Protein AF-A0A090MFU9-F1 (afdb_monomer_lite)

Structure (mmCIF, N/CA/C/O backbone):
data_AF-A0A090MFU9-F1
#
_entry.id   AF-A0A090MFU9-F1
#
loop_
_atom_site.group_PDB
_atom_site.id
_atom_site.type_symbol
_atom_site.label_atom_id
_atom_site.label_alt_id
_atom_site.label_comp_id
_atom_site.label_asym_id
_atom_site.label_entity_id
_atom_site.label_seq_id
_atom_site.pdbx_PDB_ins_code
_atom_site.Cartn_x
_atom_site.Cartn_y
_atom_site.Cartn_z
_atom_site.occupancy
_atom_site.B_iso_or_equiv
_atom_site.auth_seq_id
_atom_site.auth_comp_id
_atom_site.auth_asym_id
_atom_site.auth_atom_id
_atom_site.pdbx_PDB_model_num
ATOM 1 N N . MET A 1 1 ? -29.229 -17.393 86.238 1.00 34.47 1 MET A N 1
ATOM 2 C CA . MET A 1 1 ? -29.035 -17.504 84.777 1.00 34.47 1 MET A CA 1
ATOM 3 C C . MET A 1 1 ? -28.262 -18.790 84.533 1.00 34.47 1 MET A C 1
ATOM 5 O O . MET A 1 1 ? -27.122 -18.879 84.959 1.00 34.47 1 MET A O 1
ATOM 9 N N . SER A 1 2 ? -28.924 -19.831 84.024 1.00 40.41 2 SER A N 1
ATOM 10 C CA . SER A 1 2 ? -28.320 -21.152 83.806 1.00 40.41 2 SER A CA 1
ATOM 11 C C . SER A 1 2 ? -27.964 -21.281 82.328 1.00 40.41 2 SER A C 1
ATOM 13 O O . SER A 1 2 ? -28.820 -21.072 81.472 1.00 40.41 2 SER A O 1
ATOM 15 N N . ASN A 1 3 ? -26.691 -21.556 82.049 1.00 43.31 3 ASN A N 1
ATOM 16 C CA . ASN A 1 3 ? -26.159 -21.743 80.706 1.00 43.31 3 ASN A CA 1
ATOM 17 C C . ASN A 1 3 ? -26.834 -22.949 80.039 1.00 43.31 3 ASN A C 1
ATOM 19 O O . ASN A 1 3 ? -26.592 -24.092 80.423 1.00 43.31 3 ASN A O 1
ATOM 23 N N . ALA A 1 4 ? -27.662 -22.693 79.024 1.00 56.81 4 ALA A N 1
ATOM 24 C CA . ALA A 1 4 ? -28.166 -23.718 78.119 1.00 56.81 4 ALA A CA 1
ATOM 25 C C . ALA A 1 4 ? -27.014 -24.187 77.214 1.00 56.81 4 ALA A C 1
ATOM 27 O O . ALA A 1 4 ? -26.757 -23.613 76.160 1.00 56.81 4 ALA A O 1
ATOM 28 N N . SER A 1 5 ? -26.264 -25.191 77.665 1.00 63.56 5 SER A N 1
ATOM 29 C CA . SER A 1 5 ? -25.149 -25.768 76.915 1.00 63.56 5 SER A CA 1
ATOM 30 C C . SER A 1 5 ? -25.614 -26.929 76.029 1.00 63.56 5 SER A C 1
ATOM 32 O O . SER A 1 5 ? -26.495 -27.707 76.399 1.00 63.56 5 SER A O 1
ATOM 34 N N . LEU A 1 6 ? -24.965 -27.110 74.873 1.00 60.81 6 LEU A N 1
ATOM 35 C CA . LEU A 1 6 ? -25.147 -28.265 73.974 1.00 60.81 6 LEU A CA 1
ATOM 36 C C . LEU A 1 6 ? -25.022 -29.619 74.700 1.00 60.81 6 LEU A C 1
ATOM 38 O O . LEU A 1 6 ? -25.675 -30.594 74.329 1.00 60.81 6 LEU A O 1
ATOM 42 N N . SER A 1 7 ? -24.248 -29.668 75.788 1.00 64.88 7 SER A N 1
ATOM 43 C CA . SER A 1 7 ? -24.125 -30.842 76.654 1.00 64.88 7 SER A CA 1
ATOM 44 C C . SER A 1 7 ? -25.422 -31.210 77.389 1.00 64.88 7 SER A C 1
ATOM 46 O O . SER A 1 7 ? -25.672 -32.396 77.612 1.00 64.88 7 SER A O 1
ATOM 48 N N . ALA A 1 8 ? -26.286 -30.242 77.716 1.00 65.25 8 ALA A N 1
ATOM 49 C CA . ALA A 1 8 ? -27.595 -30.498 78.323 1.00 65.25 8 ALA A CA 1
ATOM 50 C C . ALA A 1 8 ? -28.588 -31.085 77.302 1.00 65.25 8 ALA A C 1
ATOM 52 O O . ALA A 1 8 ? -29.346 -32.000 77.626 1.00 65.25 8 ALA A O 1
ATOM 53 N N . LEU A 1 9 ? -28.523 -30.625 76.048 1.00 64.69 9 LEU A N 1
ATOM 54 C CA . LEU A 1 9 ? -29.281 -31.179 74.920 1.00 64.69 9 LEU A CA 1
ATOM 55 C C . LEU A 1 9 ? -28.857 -32.624 74.620 1.00 64.69 9 LEU A C 1
ATOM 57 O O . LEU A 1 9 ? -29.705 -33.508 74.519 1.00 64.69 9 LEU A O 1
ATOM 61 N N . TRP A 1 10 ? -27.548 -32.887 74.578 1.00 67.81 10 TRP A N 1
ATOM 62 C CA . TRP A 1 10 ? -26.995 -34.233 74.407 1.00 67.81 10 TRP A CA 1
ATOM 63 C C . TRP A 1 10 ? -27.375 -35.180 75.556 1.00 67.81 10 TRP A C 1
ATOM 65 O O . TRP A 1 10 ? -27.749 -36.331 75.322 1.00 67.81 10 TRP A O 1
ATOM 75 N N . SER A 1 11 ? -27.365 -34.686 76.797 1.00 69.31 11 SER A N 1
ATOM 76 C CA . SER A 1 11 ? -27.816 -35.442 77.978 1.00 69.31 11 SER A CA 1
ATOM 77 C C . SER A 1 11 ? -29.316 -35.765 77.922 1.00 69.31 11 SER A C 1
ATOM 79 O O . SER A 1 11 ? -29.748 -36.839 78.335 1.00 69.31 11 SER A O 1
ATOM 81 N N . CYS A 1 12 ? -30.126 -34.864 77.357 1.00 66.50 12 CYS A N 1
ATOM 82 C CA . CYS A 1 12 ? -31.554 -35.092 77.151 1.00 66.50 12 CYS A CA 1
ATOM 83 C C . CYS A 1 12 ? -31.813 -36.132 76.043 1.00 66.50 12 CYS A C 1
ATOM 85 O O . CYS A 1 12 ? -32.595 -37.062 76.237 1.00 66.50 12 CYS A O 1
ATOM 87 N N . ILE A 1 13 ? -31.102 -36.043 74.915 1.00 68.44 13 ILE A N 1
ATOM 88 C CA . ILE A 1 13 ? -31.192 -37.007 73.804 1.00 68.44 13 ILE A CA 1
ATOM 89 C C . ILE A 1 13 ? -30.752 -38.404 74.263 1.00 68.44 13 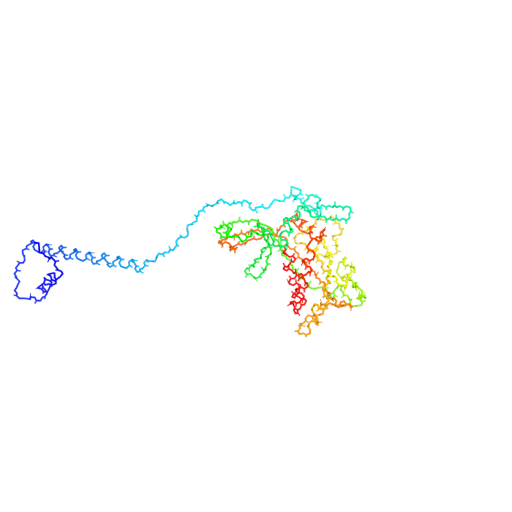ILE A C 1
ATOM 91 O O . ILE A 1 13 ? -31.470 -39.383 74.055 1.00 68.44 13 ILE A O 1
ATOM 95 N N . THR A 1 14 ? -29.618 -38.513 74.957 1.00 69.12 14 THR A N 1
ATOM 96 C CA . THR A 1 14 ? -29.151 -39.791 75.516 1.00 69.12 14 THR A CA 1
ATOM 97 C C . THR A 1 14 ? -30.152 -40.367 76.514 1.00 69.12 14 THR A C 1
ATOM 99 O O . THR A 1 14 ? -30.466 -41.551 76.410 1.00 69.12 14 THR A O 1
ATOM 102 N N . TYR A 1 15 ? -30.751 -39.558 77.395 1.00 66.25 15 TYR A N 1
ATOM 103 C CA . TYR A 1 15 ? -31.833 -39.997 78.289 1.00 66.25 15 TYR A CA 1
ATOM 104 C C . TYR A 1 15 ? -33.045 -40.573 77.528 1.00 66.25 15 TYR A C 1
ATOM 106 O O . TYR A 1 15 ? -33.585 -41.612 77.921 1.00 66.25 15 TYR A O 1
ATOM 114 N N . PHE A 1 16 ? -33.437 -39.963 76.404 1.00 66.06 16 PHE A N 1
ATOM 115 C CA . PHE A 1 16 ? -34.530 -40.455 75.556 1.00 66.06 16 PHE A CA 1
ATOM 116 C C . PHE A 1 16 ? -34.218 -41.796 74.874 1.00 66.06 16 PHE A C 1
ATOM 118 O O . PHE A 1 16 ? -35.093 -42.671 74.835 1.00 66.06 16 PHE A O 1
ATOM 125 N N . PHE A 1 17 ? -32.994 -41.971 74.362 1.00 65.00 17 PHE A N 1
ATOM 126 C CA . PHE A 1 17 ? -32.609 -43.136 73.554 1.00 65.00 17 PHE A CA 1
ATOM 127 C C . PHE A 1 17 ? -32.054 -44.324 74.358 1.00 65.00 17 PHE A C 1
ATOM 129 O O . PHE A 1 17 ? -32.212 -45.466 73.927 1.00 65.00 17 PHE A O 1
ATOM 136 N N . THR A 1 18 ? -31.449 -44.102 75.531 1.00 65.44 18 THR A N 1
ATOM 137 C CA . THR A 1 18 ? -30.785 -45.171 76.314 1.00 65.44 18 THR A CA 1
ATOM 138 C C . THR A 1 18 ? -31.626 -45.752 77.454 1.00 65.44 18 THR A C 1
ATOM 140 O O . THR A 1 18 ? -31.432 -46.910 77.826 1.00 65.44 18 THR A O 1
ATOM 143 N N . SER A 1 19 ? -32.610 -45.023 77.991 1.00 55.81 19 SER A N 1
ATOM 144 C CA . SER A 1 19 ? -33.405 -45.507 79.130 1.00 55.81 19 SER A CA 1
ATOM 145 C C . SER A 1 19 ? -34.702 -46.186 78.678 1.00 55.81 19 SER A C 1
ATOM 147 O O . SER A 1 19 ? -35.756 -45.559 78.540 1.00 55.81 19 SER A O 1
ATOM 149 N N . LYS A 1 20 ? -34.641 -47.503 78.443 1.00 55.66 20 LYS A N 1
ATOM 150 C CA . LYS A 1 20 ? -35.800 -48.318 78.027 1.00 55.66 20 LYS A CA 1
ATOM 151 C C . LYS A 1 20 ? -36.733 -48.765 79.164 1.00 55.66 20 LYS A C 1
ATOM 153 O O . LYS A 1 20 ? -37.707 -49.449 78.863 1.00 55.66 20 LYS A O 1
ATOM 158 N N . ARG A 1 21 ? -36.488 -48.447 80.449 1.00 53.09 21 ARG A N 1
ATOM 159 C CA . ARG A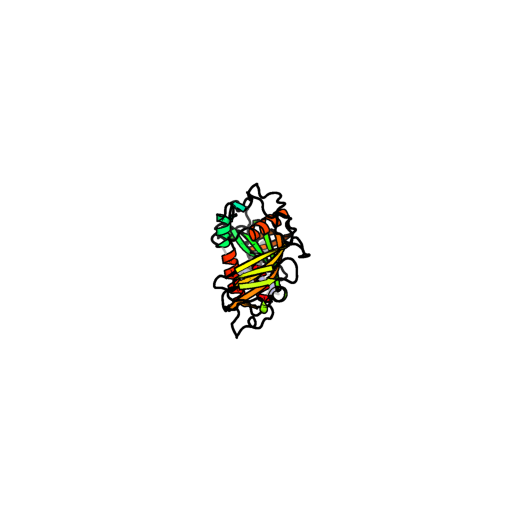 1 21 ? -37.273 -49.083 81.538 1.00 53.09 21 ARG A CA 1
ATOM 160 C C . ARG A 1 21 ? -37.879 -48.228 82.653 1.00 53.09 21 ARG A C 1
ATOM 162 O O . ARG A 1 21 ? -38.790 -48.749 83.283 1.00 53.09 21 ARG A O 1
ATOM 169 N N . LYS A 1 22 ? -37.522 -46.956 82.880 1.00 53.97 22 LYS A N 1
ATOM 170 C CA . LYS A 1 22 ? -38.280 -46.066 83.799 1.00 53.97 22 LYS A CA 1
ATOM 171 C C . LYS A 1 22 ? -38.119 -44.596 83.394 1.00 53.97 22 LYS A C 1
ATOM 173 O O . LYS A 1 22 ? -37.075 -44.003 83.649 1.00 53.97 22 LYS A O 1
ATOM 178 N N . ARG A 1 23 ? -39.138 -44.009 82.756 1.00 60.03 23 ARG A N 1
ATOM 179 C CA . ARG A 1 23 ? -39.177 -42.573 82.425 1.00 60.03 23 ARG A CA 1
ATOM 180 C C . ARG A 1 23 ? -40.014 -41.840 83.469 1.00 60.03 23 ARG A C 1
ATOM 182 O O . ARG A 1 23 ? -41.149 -42.237 83.714 1.00 60.03 23 ARG A O 1
ATOM 189 N N . ALA A 1 24 ? -39.476 -40.775 84.057 1.00 60.16 24 ALA A N 1
ATOM 190 C CA . ALA A 1 24 ? -40.317 -39.800 84.744 1.00 60.16 24 ALA A CA 1
ATOM 191 C C . ALA A 1 24 ? -41.063 -38.985 83.668 1.00 60.16 24 ALA A C 1
ATOM 193 O O . ALA A 1 24 ? -40.433 -38.602 82.677 1.00 60.16 24 ALA A O 1
ATOM 194 N N . PRO A 1 25 ? -42.381 -38.746 83.793 1.00 60.69 25 PRO A N 1
ATOM 195 C CA . PRO A 1 25 ? -43.106 -37.944 82.818 1.00 60.69 25 PRO A CA 1
ATOM 196 C C . PRO A 1 25 ? -42.557 -36.513 82.838 1.00 60.69 25 PRO A C 1
ATOM 198 O O . PRO A 1 25 ? -42.658 -35.810 83.841 1.00 60.69 25 PRO A O 1
ATOM 201 N N . MET A 1 26 ? -41.955 -36.080 81.728 1.00 60.41 26 MET A N 1
ATOM 202 C CA . MET A 1 26 ? -41.618 -34.672 81.538 1.00 60.41 26 MET A CA 1
ATOM 203 C C . MET A 1 26 ? -42.911 -33.859 81.521 1.00 60.41 26 MET A C 1
ATOM 205 O O . MET A 1 26 ? -43.851 -34.175 80.792 1.00 60.41 26 MET A O 1
ATOM 209 N N . THR A 1 27 ? -42.953 -32.787 82.304 1.00 72.25 27 THR A N 1
ATOM 210 C CA . THR A 1 27 ? -44.080 -31.857 82.291 1.00 72.25 27 THR A CA 1
ATOM 211 C C . THR A 1 27 ? -44.171 -31.168 80.920 1.00 72.25 27 THR A C 1
ATOM 213 O O . THR A 1 27 ? -43.155 -30.895 80.272 1.00 72.25 27 THR A O 1
ATOM 216 N N . ARG A 1 28 ? -45.398 -30.884 80.459 1.00 71.50 28 ARG A N 1
ATOM 217 C CA . ARG A 1 28 ? -45.689 -30.214 79.169 1.00 71.50 28 ARG A CA 1
ATOM 218 C C . ARG A 1 28 ? -44.802 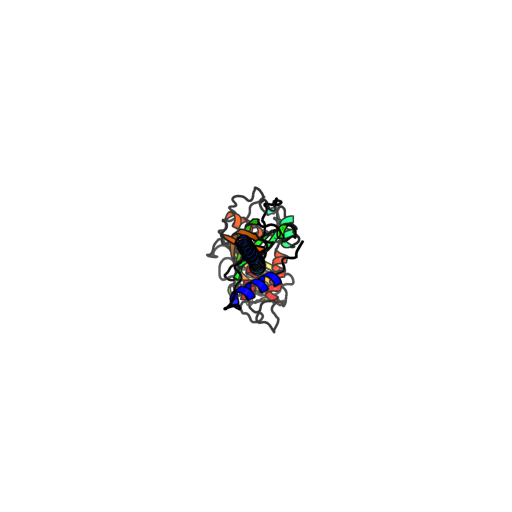-28.988 78.848 1.00 71.50 28 ARG A C 1
ATOM 220 O O . ARG A 1 28 ? -44.391 -28.855 77.698 1.00 71.50 28 ARG A O 1
ATOM 227 N N . PRO A 1 29 ? -44.470 -28.101 79.808 1.00 79.44 29 PRO A N 1
ATOM 228 C CA . PRO A 1 29 ? -43.630 -26.933 79.531 1.00 79.44 29 PRO A CA 1
ATOM 229 C C . PRO A 1 29 ? -42.186 -27.302 79.168 1.00 79.44 29 PRO A C 1
ATOM 231 O O . PRO A 1 29 ? -41.575 -26.677 78.306 1.00 79.44 29 PRO A O 1
ATOM 234 N N . VAL A 1 30 ? -41.643 -28.347 79.801 1.00 77.69 30 VAL A N 1
ATOM 235 C CA . VAL A 1 30 ? -40.251 -28.782 79.614 1.00 77.69 30 VAL A CA 1
ATOM 236 C C . VAL A 1 30 ? -40.074 -29.479 78.265 1.00 77.69 30 VAL A C 1
ATOM 238 O O . VAL A 1 30 ? -39.064 -29.285 77.590 1.00 77.69 30 VAL A O 1
ATOM 241 N N . THR A 1 31 ? -41.081 -30.237 77.828 1.00 74.56 31 THR A N 1
ATOM 242 C CA . THR A 1 31 ? -41.120 -30.840 76.485 1.00 74.56 31 THR A CA 1
ATOM 243 C C . THR A 1 31 ? -41.232 -29.781 75.388 1.00 74.56 31 THR A C 1
ATOM 245 O O . THR A 1 31 ? -40.561 -29.886 74.366 1.00 74.56 31 THR A O 1
ATOM 248 N N . PHE A 1 32 ? -42.016 -28.722 75.602 1.00 81.62 32 PHE A N 1
ATOM 249 C CA . PHE A 1 32 ? -42.103 -27.611 74.652 1.00 81.62 32 PHE A CA 1
ATOM 250 C C . PHE A 1 32 ? -40.784 -26.826 74.545 1.00 81.62 32 PHE A C 1
ATOM 252 O O . PHE A 1 32 ? -40.304 -26.579 73.440 1.00 81.62 32 PHE A O 1
ATOM 259 N N . MET A 1 33 ? -40.154 -26.487 75.677 1.00 81.12 33 MET A N 1
ATOM 260 C CA . MET A 1 33 ? -38.867 -25.776 75.682 1.00 81.12 33 MET A CA 1
ATOM 261 C C . MET A 1 33 ? -37.735 -26.585 75.041 1.00 81.12 33 MET A C 1
ATOM 263 O O . MET A 1 33 ? -36.913 -26.016 74.329 1.00 81.12 33 MET A O 1
ATOM 267 N N . THR A 1 34 ? -37.692 -27.903 75.252 1.00 80.38 34 THR A N 1
ATOM 268 C CA . THR A 1 34 ? -36.677 -28.770 74.627 1.00 80.38 34 THR A CA 1
ATOM 269 C C . THR A 1 34 ? -36.860 -28.876 73.115 1.00 80.38 34 THR A C 1
ATOM 271 O O . THR A 1 34 ? -35.869 -28.807 72.392 1.00 80.38 34 THR A O 1
ATOM 274 N N . TRP A 1 35 ? -38.101 -28.953 72.623 1.00 82.88 35 TRP A N 1
ATOM 275 C CA . TRP A 1 35 ? -38.387 -28.893 71.186 1.00 82.88 35 TRP A CA 1
ATOM 276 C C . TRP A 1 35 ? -38.033 -27.543 70.567 1.00 82.88 35 TRP A C 1
ATOM 278 O O . TRP A 1 35 ? -37.423 -27.509 69.502 1.00 82.88 35 TRP A O 1
ATOM 288 N N . MET A 1 36 ? -38.355 -26.437 71.240 1.00 87.25 36 MET A N 1
ATOM 289 C CA . MET A 1 36 ? -37.970 -25.097 70.786 1.00 87.25 36 MET A CA 1
ATOM 290 C C . MET A 1 36 ? -36.452 -24.936 70.713 1.00 87.25 36 MET A C 1
ATOM 292 O O . MET A 1 36 ? -35.932 -24.460 69.706 1.00 87.25 36 MET A O 1
ATOM 296 N N . LEU A 1 37 ? -35.731 -25.394 71.739 1.00 86.00 37 LEU A N 1
ATOM 297 C CA . LEU A 1 37 ? -34.272 -25.361 71.754 1.00 86.00 37 LEU A CA 1
ATOM 298 C C . LEU A 1 37 ? -33.696 -26.220 70.616 1.00 86.00 37 LEU A C 1
ATOM 300 O O . LEU A 1 37 ? -32.866 -25.736 69.856 1.00 86.00 37 LEU A O 1
ATOM 304 N N . ALA A 1 38 ? -34.194 -27.446 70.429 1.00 83.06 38 ALA A N 1
ATOM 305 C CA . ALA A 1 38 ? -33.751 -28.336 69.357 1.00 83.06 38 ALA A CA 1
ATOM 306 C C . ALA A 1 38 ? -33.996 -27.746 67.957 1.00 83.06 38 ALA A C 1
ATOM 308 O O . ALA A 1 38 ? -33.096 -27.771 67.120 1.00 83.06 38 ALA A O 1
ATOM 309 N N . LEU A 1 39 ? -35.179 -27.171 67.717 1.00 89.19 39 LEU A N 1
ATOM 310 C CA . LEU A 1 39 ? -35.512 -26.512 66.452 1.00 89.19 39 LEU A CA 1
ATOM 311 C C . LEU A 1 39 ? -34.645 -25.275 66.213 1.00 89.19 39 LEU A C 1
ATOM 313 O O . LEU A 1 39 ? -34.147 -25.096 65.106 1.00 89.19 39 LEU A O 1
ATOM 317 N N . SER A 1 40 ? -34.413 -24.458 67.245 1.00 89.38 40 SER A N 1
ATOM 318 C CA . SER A 1 40 ? -33.537 -23.286 67.135 1.00 89.38 40 SER A CA 1
ATOM 319 C C . SER A 1 40 ? -32.095 -23.678 66.808 1.00 89.38 40 SER A C 1
ATOM 321 O O . SER A 1 40 ? -31.497 -23.100 65.906 1.00 89.38 40 SER A O 1
ATOM 323 N N . SER A 1 41 ? -31.557 -24.713 67.464 1.00 87.94 41 SER A N 1
ATOM 324 C CA . SER A 1 41 ? -30.204 -25.204 67.205 1.00 87.94 41 SER A CA 1
ATOM 325 C C . SER A 1 41 ? -30.078 -25.802 65.805 1.00 87.94 41 SER A C 1
ATOM 327 O O . SER A 1 41 ? -29.079 -25.553 65.132 1.00 87.94 41 SER A O 1
ATOM 329 N N . LEU A 1 42 ? -31.095 -26.539 65.344 1.00 89.50 42 LEU A N 1
ATOM 330 C CA . LEU A 1 42 ? -31.144 -27.071 63.982 1.00 89.50 42 LEU A CA 1
ATOM 331 C C . LEU A 1 42 ? -31.145 -25.936 62.950 1.00 89.50 42 LEU A C 1
ATOM 333 O O . LEU A 1 42 ? -30.354 -25.980 62.012 1.00 89.50 42 LEU A O 1
ATOM 337 N N . LEU A 1 43 ? -31.983 -24.910 63.139 1.00 92.94 43 LEU A N 1
ATOM 338 C CA . LEU A 1 43 ? -32.040 -23.754 62.241 1.00 92.94 43 LEU A CA 1
ATOM 339 C C . LEU A 1 43 ? -30.707 -23.005 62.202 1.00 92.94 43 LEU A C 1
ATOM 341 O O . LEU A 1 43 ? -30.236 -22.677 61.119 1.00 92.94 43 LEU A O 1
ATOM 345 N N . SER A 1 44 ? -30.075 -22.769 63.356 1.00 92.62 44 SER A N 1
ATOM 346 C CA . SER A 1 44 ? -28.766 -22.111 63.414 1.00 92.62 44 SER A CA 1
ATOM 347 C C . SER A 1 44 ? -27.684 -22.904 62.678 1.00 92.62 44 SER A C 1
ATOM 349 O O . SER A 1 44 ? -26.897 -22.309 61.945 1.00 92.62 44 SER A O 1
ATOM 351 N N . MET A 1 45 ? -27.658 -24.236 62.821 1.00 91.88 45 MET A N 1
ATOM 352 C CA . MET A 1 45 ? -26.732 -25.084 62.058 1.00 91.88 45 MET A CA 1
ATOM 353 C C . MET A 1 45 ? -27.014 -25.028 60.555 1.00 91.88 45 MET A C 1
ATOM 355 O O . MET A 1 45 ? -26.074 -24.957 59.768 1.00 91.88 45 MET A O 1
ATOM 359 N N . LEU A 1 46 ? -28.291 -25.034 60.160 1.00 93.31 46 LEU A N 1
ATOM 360 C CA . LEU A 1 46 ? -28.703 -24.944 58.761 1.00 93.31 46 LEU A CA 1
ATOM 361 C C . LEU A 1 46 ? -28.252 -23.624 58.142 1.00 93.31 46 LEU A C 1
ATOM 363 O O . LEU A 1 46 ? -27.586 -23.660 57.116 1.00 93.31 46 LEU A O 1
ATOM 367 N N . VAL A 1 47 ? -28.527 -22.494 58.806 1.00 95.00 47 VAL A N 1
ATOM 368 C CA . VAL A 1 47 ? -28.098 -21.157 58.365 1.00 95.00 47 VAL A CA 1
ATOM 369 C C . VAL A 1 47 ? -26.584 -21.113 58.184 1.00 95.00 47 VAL A C 1
ATOM 371 O O . VAL A 1 47 ? -26.126 -20.731 57.110 1.00 95.00 47 VAL A O 1
ATOM 374 N N . PHE A 1 48 ? -25.818 -21.576 59.178 1.00 94.12 48 PHE A N 1
ATOM 375 C CA . PHE A 1 48 ? -24.355 -21.607 59.110 1.00 94.12 48 PHE A CA 1
ATOM 376 C C . PHE A 1 48 ? -23.835 -22.482 57.959 1.00 94.12 48 PHE A C 1
ATOM 378 O O . PHE A 1 48 ? -22.912 -22.086 57.247 1.00 94.12 48 PHE A O 1
ATOM 385 N N . ALA A 1 49 ? -24.442 -23.652 57.738 1.00 92.69 49 ALA A N 1
ATOM 386 C CA . ALA A 1 49 ? -24.082 -24.533 56.634 1.00 92.69 49 ALA A CA 1
ATOM 387 C C . ALA A 1 49 ? -24.393 -23.899 55.269 1.00 92.69 49 ALA A C 1
ATOM 389 O O . ALA A 1 49 ? -23.550 -23.964 54.377 1.00 92.69 49 ALA A O 1
ATOM 390 N N . THR A 1 50 ? -25.556 -23.254 55.103 1.00 93.69 50 THR A N 1
ATOM 391 C CA . THR A 1 50 ? -25.891 -22.530 53.864 1.00 93.69 50 THR A CA 1
ATOM 392 C C . THR A 1 50 ? -24.988 -21.331 53.620 1.00 93.69 50 THR A C 1
ATOM 394 O O . THR A 1 50 ? -24.566 -21.142 52.487 1.00 93.69 50 THR A O 1
ATOM 397 N N . ASP A 1 51 ? -24.668 -20.545 54.646 1.00 93.38 51 ASP A N 1
ATOM 398 C CA . ASP A 1 51 ? -23.779 -19.387 54.523 1.00 93.38 51 ASP A CA 1
ATOM 399 C C . ASP A 1 51 ? -22.361 -19.823 54.126 1.00 93.38 51 ASP A C 1
ATOM 401 O O . ASP A 1 51 ? -21.796 -19.338 53.147 1.00 93.38 51 ASP A O 1
ATOM 405 N N . THR A 1 52 ? -21.841 -20.861 54.789 1.00 90.38 52 THR A N 1
ATOM 406 C CA . THR A 1 52 ? -20.553 -21.480 54.444 1.00 90.38 52 THR A CA 1
ATOM 407 C C . THR A 1 52 ? -20.570 -22.044 53.023 1.00 90.38 52 THR A C 1
ATOM 409 O O . THR A 1 52 ? -19.637 -21.823 52.253 1.00 90.38 52 THR A O 1
ATOM 412 N N . TRP A 1 53 ? -21.638 -22.749 52.641 1.00 92.50 53 TRP A N 1
ATOM 413 C CA . TRP A 1 53 ? -21.807 -23.278 51.288 1.00 92.50 53 TRP A CA 1
ATOM 414 C C . TRP A 1 53 ? -21.831 -22.163 50.242 1.00 92.50 53 TRP A C 1
ATOM 416 O O . TRP A 1 53 ? -21.136 -22.263 49.234 1.00 92.50 53 TRP A O 1
ATOM 426 N N . LEU A 1 54 ? -22.574 -21.082 50.488 1.00 90.56 54 LEU A N 1
ATOM 427 C CA . LEU A 1 54 ? -22.593 -19.917 49.611 1.00 90.56 54 LEU A CA 1
ATOM 428 C C . LEU A 1 54 ? -21.201 -19.298 49.507 1.00 90.56 54 LEU A C 1
ATOM 430 O O . LEU A 1 54 ? -20.766 -19.039 48.393 1.00 90.56 54 LEU A O 1
ATOM 434 N N . HIS A 1 55 ? -20.453 -19.154 50.599 1.00 87.06 55 HIS A N 1
ATOM 435 C CA . HIS A 1 55 ? -19.074 -18.658 50.554 1.00 87.06 55 HIS A CA 1
ATOM 436 C C . HIS A 1 55 ? -18.107 -19.562 49.772 1.00 87.06 55 HIS A C 1
ATOM 438 O O . HIS A 1 55 ? -17.175 -19.054 49.152 1.00 87.06 55 HIS A O 1
ATOM 444 N N . PHE A 1 56 ? -18.320 -20.881 49.767 1.00 87.31 56 PHE A N 1
ATOM 445 C CA . PHE A 1 56 ? -17.513 -21.810 48.968 1.00 87.31 56 PHE A CA 1
ATOM 446 C C . PHE A 1 56 ? -17.921 -21.854 47.491 1.00 87.31 56 PHE A C 1
ATOM 448 O O . PHE A 1 56 ? -17.061 -21.996 46.620 1.00 87.31 56 PHE A O 1
ATOM 455 N N . VAL A 1 57 ? -19.221 -21.778 47.200 1.00 90.56 57 VAL A N 1
ATOM 456 C CA . VAL A 1 57 ? -19.760 -21.959 45.843 1.00 90.56 57 VAL A CA 1
ATOM 457 C C . VAL A 1 57 ? -19.839 -20.648 45.075 1.00 90.56 57 VAL A C 1
ATOM 459 O O . VAL A 1 57 ? -19.660 -20.640 43.856 1.00 90.56 57 VAL A O 1
ATOM 462 N N . THR A 1 58 ? -20.072 -19.528 45.756 1.00 87.81 58 THR A N 1
ATOM 463 C CA . THR A 1 58 ? -20.053 -18.215 45.115 1.00 87.81 58 THR A CA 1
ATOM 464 C C . THR A 1 58 ? -18.620 -17.719 45.001 1.00 87.81 58 THR A C 1
ATOM 466 O O . THR A 1 58 ? -17.871 -17.638 45.970 1.00 87.81 58 THR A O 1
ATOM 469 N N . LYS A 1 59 ? -18.227 -17.386 43.775 1.00 81.44 59 LYS A N 1
ATOM 470 C CA . LYS A 1 59 ? -17.002 -16.646 43.498 1.00 81.44 59 LYS A CA 1
ATOM 471 C C . LYS A 1 59 ? -17.402 -15.251 43.069 1.00 81.44 59 LYS A C 1
ATOM 473 O O . LYS A 1 59 ? -18.279 -15.094 42.220 1.00 81.44 59 LYS A O 1
ATOM 478 N N . THR A 1 60 ? -16.754 -14.245 43.635 1.00 80.44 60 THR A N 1
ATOM 479 C CA . THR A 1 60 ? -16.871 -12.875 43.148 1.00 80.44 60 THR A CA 1
ATOM 480 C C . THR A 1 60 ? -16.312 -12.834 41.730 1.00 80.44 60 THR A C 1
ATOM 482 O O . THR A 1 60 ? -15.121 -13.065 41.524 1.00 80.44 60 THR A O 1
ATOM 485 N N . VAL A 1 61 ? -17.176 -12.589 40.745 1.00 79.25 61 VAL A N 1
ATOM 486 C CA . VAL A 1 61 ? -16.751 -12.358 39.362 1.00 79.25 61 VAL A CA 1
ATOM 487 C C . VAL A 1 61 ? -16.583 -10.851 39.196 1.00 79.25 61 VAL A C 1
ATOM 489 O O . VAL A 1 61 ? -17.508 -10.110 39.543 1.00 79.25 61 VAL A O 1
ATOM 492 N N . PRO A 1 62 ? -15.430 -10.364 38.714 1.00 77.25 62 PRO A N 1
ATOM 493 C CA . PRO A 1 62 ? -15.299 -8.956 38.381 1.00 77.25 62 PRO A CA 1
ATOM 494 C C . PRO A 1 62 ? -16.329 -8.609 37.300 1.00 77.25 62 PRO A C 1
ATOM 496 O O . PRO A 1 62 ? -16.380 -9.249 36.251 1.00 77.25 62 PRO A O 1
ATOM 499 N N . LEU A 1 63 ? -17.166 -7.609 37.572 1.00 70.06 63 LEU A N 1
ATOM 500 C CA . LEU A 1 63 ? -18.069 -7.032 36.584 1.00 70.06 63 LEU A CA 1
ATOM 501 C C . LEU A 1 63 ? -17.417 -5.770 36.032 1.00 70.06 63 LEU A C 1
ATOM 503 O O . LEU A 1 63 ? -17.257 -4.784 36.751 1.00 70.06 63 LEU A O 1
ATOM 507 N N . THR A 1 64 ? -17.049 -5.802 34.757 1.00 74.56 64 THR A N 1
ATOM 508 C CA . THR A 1 64 ? -16.586 -4.611 34.048 1.00 74.56 64 THR A CA 1
ATOM 509 C C . THR A 1 64 ? -17.794 -3.722 33.770 1.00 74.56 64 THR A C 1
ATOM 511 O O . THR A 1 64 ? -18.694 -4.108 33.025 1.00 74.56 64 THR A O 1
ATOM 514 N N . GLN A 1 65 ? -17.852 -2.553 34.408 1.00 71.75 65 GLN A N 1
ATOM 515 C CA . GLN A 1 65 ? -18.867 -1.545 34.109 1.00 71.75 65 GLN A CA 1
ATOM 516 C C . GLN A 1 65 ? -18.351 -0.623 33.007 1.00 71.75 65 GLN A C 1
ATOM 518 O O . GLN A 1 65 ? -17.260 -0.070 33.120 1.00 71.75 65 GLN A O 1
ATOM 523 N N . PHE A 1 66 ? -19.153 -0.448 31.960 1.00 77.69 66 PHE A N 1
ATOM 524 C CA . PHE A 1 66 ? -18.874 0.485 30.875 1.00 77.69 66 PHE A CA 1
ATOM 525 C C . PHE A 1 66 ? -19.639 1.780 31.128 1.00 77.69 66 PHE A C 1
ATOM 527 O O . PHE A 1 66 ? -20.836 1.750 31.422 1.00 77.69 66 PHE A O 1
ATOM 534 N N . ALA A 1 67 ? -18.960 2.915 30.999 1.00 81.56 67 ALA A N 1
ATOM 535 C CA . ALA A 1 67 ? -19.579 4.230 31.058 1.00 81.56 67 ALA A CA 1
ATOM 536 C C . ALA A 1 67 ? -19.259 4.989 29.763 1.00 81.56 67 ALA A C 1
ATOM 538 O O . ALA A 1 67 ? -18.110 4.945 29.315 1.00 81.56 67 ALA A O 1
ATOM 539 N N . PRO A 1 68 ? -20.235 5.687 29.154 1.00 81.62 68 PRO A N 1
ATOM 540 C CA . PRO A 1 68 ? -19.954 6.590 28.048 1.00 81.62 68 PRO A CA 1
ATOM 541 C C . PRO A 1 68 ? -18.905 7.621 28.468 1.00 81.62 68 PRO A C 1
ATOM 543 O O . PRO A 1 68 ? -19.005 8.207 29.546 1.00 81.62 68 PRO A O 1
ATOM 546 N N . THR A 1 69 ? -17.915 7.855 27.612 1.00 81.12 69 THR A N 1
ATOM 547 C CA . THR A 1 69 ? -16.886 8.875 27.824 1.00 81.12 69 THR A CA 1
ATOM 548 C C . THR A 1 69 ? -16.871 9.852 26.657 1.00 81.12 69 THR A C 1
ATOM 550 O O . THR A 1 69 ? -17.227 9.499 25.531 1.00 81.12 69 THR A O 1
ATOM 553 N N . THR A 1 70 ? -16.478 11.094 26.921 1.00 72.19 70 THR A N 1
ATOM 554 C CA . THR A 1 70 ? -16.236 12.084 25.871 1.00 72.19 70 THR A CA 1
ATOM 555 C C . THR A 1 70 ? -14.877 11.813 25.243 1.00 72.19 70 THR A C 1
ATOM 557 O O . THR A 1 70 ? -13.850 11.849 25.925 1.00 72.19 70 THR A O 1
ATOM 560 N N . PHE A 1 71 ? -14.881 11.543 23.944 1.00 71.62 71 PHE A N 1
ATOM 561 C CA . PHE A 1 71 ? -13.680 11.339 23.149 1.00 71.62 71 PHE A CA 1
ATOM 562 C C . PHE A 1 71 ? -13.401 12.601 22.328 1.00 71.62 71 PHE A C 1
ATOM 564 O O . PHE A 1 71 ? -14.326 13.141 21.718 1.00 71.62 71 PHE A O 1
ATOM 571 N N . ASP A 1 72 ? -12.155 13.083 22.334 1.00 70.44 72 ASP A N 1
ATOM 572 C CA . ASP A 1 72 ? -11.768 14.188 21.452 1.00 70.44 72 ASP A CA 1
ATOM 573 C C . ASP A 1 72 ? -11.798 13.674 20.018 1.00 70.44 72 ASP A C 1
ATOM 575 O O . ASP A 1 72 ? -11.240 12.616 19.734 1.00 70.44 72 ASP A O 1
ATOM 579 N N . ASP A 1 73 ? -12.466 14.403 19.127 1.00 68.44 73 ASP A N 1
ATOM 580 C CA . ASP A 1 73 ? -12.596 13.992 17.735 1.00 68.44 73 ASP A CA 1
ATOM 581 C C . ASP A 1 73 ? -11.205 13.838 17.102 1.00 68.44 73 ASP A C 1
ATOM 583 O O . ASP A 1 73 ? -10.482 14.812 16.896 1.00 68.44 73 ASP A O 1
ATOM 587 N N . ALA A 1 74 ? -10.823 12.592 16.831 1.00 71.00 74 ALA A N 1
ATOM 588 C CA . ALA A 1 74 ? -9.568 12.248 16.177 1.00 71.00 74 ALA A CA 1
ATOM 589 C C . ALA A 1 74 ? -9.754 12.043 14.663 1.00 71.00 74 ALA A C 1
ATOM 591 O O . ALA A 1 74 ? -8.877 11.504 13.985 1.00 71.00 74 ALA A O 1
ATOM 592 N N . SER A 1 75 ? -10.901 12.474 14.128 1.00 74.19 75 SER A N 1
ATOM 593 C CA . SER A 1 75 ? -11.169 12.476 12.696 1.00 74.19 75 SER A CA 1
ATOM 594 C C . SER A 1 75 ? -10.237 13.442 11.971 1.00 74.19 75 SER A C 1
ATOM 596 O O . SER A 1 75 ? -10.030 14.585 12.379 1.00 74.19 75 SER A O 1
ATOM 598 N N . PHE A 1 76 ? -9.724 13.005 10.828 1.00 73.00 76 PHE A N 1
ATOM 599 C CA . PHE A 1 76 ? -9.064 13.873 9.864 1.00 73.00 76 PHE A CA 1
ATOM 600 C C . PHE A 1 76 ? -10.099 14.382 8.859 1.00 73.00 76 PHE A C 1
ATOM 602 O O . PHE A 1 76 ? -10.971 13.642 8.401 1.00 73.00 76 PHE A O 1
ATOM 609 N N . ARG A 1 77 ? -10.022 15.669 8.515 1.00 68.94 77 ARG A N 1
ATOM 610 C CA . ARG A 1 77 ? -10.871 16.252 7.474 1.00 68.94 77 ARG A CA 1
ATOM 611 C C . ARG A 1 77 ? -10.111 16.270 6.163 1.00 68.94 77 ARG A C 1
ATOM 613 O O . ARG A 1 77 ? -9.011 16.812 6.088 1.00 68.94 77 ARG A O 1
ATOM 620 N N . PHE A 1 78 ? -10.725 15.716 5.128 1.00 73.88 78 PHE A N 1
ATOM 621 C CA . PHE A 1 78 ? -10.275 15.970 3.771 1.00 73.88 78 PHE A CA 1
ATOM 622 C C . PHE A 1 78 ? -10.501 17.440 3.416 1.00 73.88 78 PHE A C 1
ATOM 624 O O . PHE A 1 78 ? -11.426 18.083 3.920 1.00 73.88 78 PHE A O 1
ATOM 631 N N . ASN A 1 79 ? -9.661 17.963 2.526 1.00 82.62 79 ASN A N 1
ATOM 632 C CA . ASN A 1 79 ? -9.909 19.263 1.920 1.00 82.62 79 ASN A CA 1
ATOM 633 C C . ASN A 1 79 ? -11.272 19.233 1.201 1.00 82.62 79 ASN A C 1
ATOM 635 O O . ASN A 1 79 ? -11.636 18.211 0.620 1.00 82.62 79 ASN A O 1
ATOM 639 N N . GLU A 1 80 ? -12.025 20.332 1.204 1.00 82.00 80 GLU A N 1
ATOM 640 C CA . GLU A 1 80 ? -13.344 20.414 0.551 1.00 82.00 80 GLU A CA 1
ATOM 641 C C . GLU A 1 80 ? -13.275 20.027 -0.936 1.00 82.00 80 GLU A C 1
ATOM 643 O O . GLU A 1 80 ? -14.167 19.368 -1.480 1.00 82.00 80 GLU A O 1
ATOM 648 N N . ASN A 1 81 ? -12.145 20.339 -1.576 1.00 85.81 81 ASN A N 1
ATOM 649 C CA . ASN A 1 81 ? -11.869 19.984 -2.964 1.00 85.81 81 ASN A CA 1
ATOM 650 C C . ASN A 1 81 ? -11.671 18.476 -3.198 1.00 85.81 81 ASN A C 1
ATOM 652 O O . ASN A 1 81 ? -11.676 18.056 -4.355 1.00 85.81 81 ASN A O 1
ATOM 656 N N . CYS A 1 82 ? -11.526 17.657 -2.152 1.00 87.19 82 CYS A N 1
ATOM 657 C CA . CYS A 1 82 ? -11.337 16.204 -2.229 1.00 87.19 82 CYS A CA 1
ATOM 658 C C . CYS A 1 82 ? -12.632 15.393 -2.371 1.00 87.19 82 CYS A C 1
ATOM 660 O O . CYS A 1 82 ? -12.643 14.182 -2.165 1.00 87.19 82 CYS A O 1
ATOM 662 N N . THR A 1 83 ? -13.734 16.039 -2.733 1.00 86.56 83 THR A N 1
ATOM 663 C CA . THR A 1 83 ? -15.016 15.372 -2.968 1.00 86.56 83 THR A CA 1
ATOM 664 C C . THR A 1 83 ? -15.241 15.118 -4.464 1.00 86.56 83 THR A C 1
ATOM 666 O O . THR A 1 83 ? -14.894 15.952 -5.308 1.00 86.56 83 THR A O 1
ATOM 669 N N . ASN A 1 84 ? -15.820 13.954 -4.793 1.00 86.69 84 ASN A N 1
ATOM 670 C CA . ASN A 1 84 ? -16.216 13.541 -6.151 1.00 86.69 84 ASN A CA 1
ATOM 671 C C . ASN A 1 84 ? -15.102 13.688 -7.206 1.00 86.69 84 ASN A C 1
ATOM 673 O O . ASN A 1 84 ? -15.256 14.369 -8.220 1.00 86.69 84 ASN A O 1
ATOM 677 N N . ILE A 1 85 ? -13.956 13.066 -6.945 1.00 88.12 85 ILE A N 1
ATOM 678 C CA . ILE A 1 85 ? -12.773 13.098 -7.802 1.00 88.12 85 ILE A CA 1
ATOM 679 C C . ILE A 1 85 ? -12.941 12.144 -8.983 1.00 88.12 85 ILE A C 1
ATOM 681 O O . ILE A 1 85 ? -13.108 10.940 -8.811 1.00 88.12 85 ILE A O 1
ATOM 685 N N . ASN A 1 86 ? -12.856 12.677 -10.197 1.00 88.56 86 ASN A N 1
ATOM 686 C CA . ASN A 1 86 ? -12.963 11.921 -11.446 1.00 88.56 86 ASN A CA 1
ATOM 687 C C . ASN A 1 86 ? -11.648 11.892 -12.244 1.00 88.56 86 ASN A C 1
ATOM 689 O O . ASN A 1 86 ? -11.651 11.500 -13.406 1.00 88.56 86 ASN A O 1
ATOM 693 N N . SER A 1 87 ? -10.542 12.331 -11.646 1.00 87.62 87 SER A N 1
ATOM 694 C CA . SER A 1 87 ? -9.217 12.307 -12.256 1.00 87.62 87 SER A CA 1
ATOM 695 C C . SER A 1 87 ? -8.148 12.040 -11.207 1.00 87.62 87 SER A C 1
ATOM 697 O O . SER A 1 87 ? -8.244 12.500 -10.072 1.00 87.62 87 SER A O 1
ATOM 699 N N . THR A 1 88 ? -7.091 11.347 -11.604 1.00 83.69 88 THR A N 1
ATOM 700 C CA . THR A 1 88 ? -5.933 11.003 -10.761 1.00 83.69 88 THR A CA 1
ATOM 701 C C . THR A 1 88 ? -5.123 12.207 -10.295 1.00 83.69 88 THR A C 1
ATOM 703 O O . THR A 1 88 ? -4.275 12.089 -9.425 1.00 83.69 88 THR A O 1
ATOM 706 N N . PHE A 1 89 ? -5.400 13.402 -10.807 1.00 84.44 89 PHE A N 1
ATOM 707 C CA . PHE A 1 89 ? -4.901 14.636 -10.221 1.00 84.44 89 PHE A CA 1
ATOM 708 C C . PHE A 1 89 ? -6.015 15.675 -10.191 1.00 84.44 89 PHE A C 1
ATOM 710 O O . PHE A 1 89 ? -6.678 15.937 -11.201 1.00 84.44 89 PHE A O 1
ATOM 717 N N . LYS A 1 90 ? -6.196 16.290 -9.021 1.00 82.75 90 LYS A N 1
ATOM 718 C CA . LYS A 1 90 ? -7.060 17.453 -8.820 1.00 82.75 90 LYS A CA 1
ATOM 719 C C . LYS A 1 90 ? -6.342 18.457 -7.931 1.00 82.75 90 LYS A C 1
ATOM 721 O O . LYS A 1 90 ? -6.145 18.218 -6.737 1.00 82.75 90 LYS A O 1
ATOM 726 N N . GLY A 1 91 ? -5.982 19.591 -8.527 1.00 81.56 91 GLY A N 1
ATOM 727 C CA . GLY A 1 91 ? -5.379 20.704 -7.805 1.00 81.56 91 GLY A CA 1
ATOM 728 C C . GLY A 1 91 ? -6.268 21.148 -6.645 1.00 81.56 91 GLY A C 1
ATOM 729 O O . GLY A 1 91 ? -7.486 21.258 -6.789 1.00 81.56 91 GLY A O 1
ATOM 730 N N . GLY A 1 92 ? -5.660 21.376 -5.483 1.00 82.69 92 GLY A N 1
ATOM 731 C CA . GLY A 1 92 ? -6.379 21.850 -4.302 1.00 82.69 92 GLY A CA 1
ATOM 732 C C . GLY A 1 92 ? -6.994 20.750 -3.435 1.00 82.69 92 GLY A C 1
ATOM 733 O O . GLY A 1 92 ? -7.524 21.095 -2.385 1.00 82.69 92 GLY A O 1
ATOM 734 N N . CYS A 1 93 ? -6.932 19.470 -3.830 1.00 86.19 93 CYS A N 1
ATOM 735 C CA . CYS A 1 93 ? -7.309 18.342 -2.970 1.00 86.19 93 CYS A CA 1
ATOM 736 C C . CYS A 1 93 ? -6.133 17.912 -2.070 1.00 86.19 93 CYS A C 1
ATOM 738 O O . CYS A 1 93 ? -5.977 18.448 -0.974 1.00 86.19 93 CYS A O 1
ATOM 740 N N . THR A 1 94 ? -5.298 16.977 -2.537 1.00 85.19 94 THR A N 1
ATOM 741 C CA . THR A 1 94 ? -4.081 16.497 -1.855 1.00 85.19 94 THR A CA 1
ATOM 742 C C . THR A 1 94 ? -2.807 17.016 -2.511 1.00 85.19 94 THR A C 1
ATOM 744 O O . THR A 1 94 ? -1.755 17.039 -1.880 1.00 85.19 94 THR A O 1
ATOM 747 N N . LEU A 1 95 ? -2.902 17.463 -3.766 1.00 87.12 95 LEU A N 1
ATOM 748 C CA . LEU A 1 95 ? -1.771 17.864 -4.589 1.00 87.12 95 LEU A CA 1
ATOM 749 C C . LEU A 1 95 ? -1.932 19.292 -5.100 1.00 87.12 95 LEU A C 1
ATOM 751 O O . LEU A 1 95 ? -3.033 19.745 -5.431 1.00 87.12 95 LEU A O 1
ATOM 755 N N . ASN A 1 96 ? -0.805 19.982 -5.207 1.00 87.19 96 ASN A N 1
ATOM 756 C CA . ASN A 1 96 ? -0.682 21.261 -5.881 1.00 87.19 96 ASN A CA 1
ATOM 757 C C . ASN A 1 96 ? 0.416 21.173 -6.943 1.00 87.19 96 ASN A C 1
ATOM 759 O O . ASN A 1 96 ? 1.524 20.732 -6.646 1.00 87.19 96 ASN A O 1
ATOM 763 N N . SER A 1 97 ? 0.115 21.596 -8.168 1.00 83.50 97 SER A N 1
ATOM 764 C CA . SER A 1 97 ? 1.098 21.633 -9.250 1.00 83.50 97 SER A CA 1
ATOM 765 C C . SER A 1 97 ? 1.754 23.008 -9.295 1.00 83.50 97 SER A C 1
ATOM 767 O O . SER A 1 97 ? 1.085 24.040 -9.316 1.00 83.50 97 SER A O 1
ATOM 769 N N . ALA A 1 98 ? 3.079 23.008 -9.320 1.00 78.69 98 ALA A N 1
ATOM 770 C CA . ALA A 1 98 ? 3.907 24.136 -9.700 1.00 78.69 98 ALA A CA 1
ATOM 771 C C . ALA A 1 98 ? 4.556 23.866 -11.065 1.00 78.69 98 ALA A C 1
ATOM 773 O O . ALA A 1 98 ? 4.590 22.734 -11.539 1.00 78.69 98 ALA A O 1
ATOM 774 N N . ALA A 1 99 ? 5.131 24.907 -11.673 1.00 75.50 99 ALA A N 1
ATOM 775 C CA . ALA A 1 99 ? 5.667 24.861 -13.037 1.00 75.50 99 ALA A CA 1
ATOM 776 C C . ALA A 1 99 ? 6.648 23.703 -13.320 1.00 75.50 99 ALA A C 1
ATOM 778 O O . ALA A 1 99 ? 6.719 23.248 -14.455 1.00 75.50 99 ALA A O 1
ATOM 779 N N . ALA A 1 100 ? 7.392 23.231 -12.314 1.00 78.00 100 ALA A N 1
ATOM 780 C CA . ALA A 1 100 ? 8.375 22.155 -12.467 1.00 78.00 100 ALA A CA 1
ATOM 781 C C . ALA A 1 100 ? 8.160 20.958 -11.524 1.00 78.00 100 ALA A C 1
ATOM 783 O O . ALA A 1 100 ? 8.953 20.025 -11.566 1.00 78.00 100 ALA A O 1
ATOM 784 N N . ASN A 1 101 ? 7.162 20.991 -10.632 1.00 80.25 101 ASN A N 1
ATOM 785 C CA . ASN A 1 101 ? 6.996 19.951 -9.612 1.00 80.25 101 ASN A CA 1
ATOM 786 C C . ASN A 1 101 ? 5.583 19.910 -9.030 1.00 80.25 101 ASN A C 1
ATOM 788 O O . ASN A 1 101 ? 4.862 20.905 -9.058 1.00 80.25 101 ASN A O 1
ATOM 792 N N . THR A 1 102 ? 5.228 18.777 -8.432 1.00 85.81 102 THR A N 1
ATOM 793 C CA . THR A 1 102 ? 3.971 18.595 -7.700 1.00 85.81 102 THR A CA 1
ATOM 794 C C . THR A 1 102 ? 4.251 18.420 -6.211 1.00 85.81 102 THR A C 1
ATOM 796 O O . THR A 1 102 ? 5.127 17.656 -5.812 1.00 85.81 102 THR A O 1
ATOM 799 N N . PHE A 1 103 ? 3.492 19.127 -5.378 1.00 85.88 103 PHE A N 1
ATOM 800 C CA . PHE A 1 103 ? 3.668 19.164 -3.929 1.00 85.88 103 PHE A CA 1
ATOM 801 C C . PHE A 1 103 ? 2.422 18.668 -3.203 1.00 85.88 103 PHE A C 1
ATOM 803 O O . PHE A 1 103 ? 1.298 18.909 -3.647 1.00 85.88 103 PHE A O 1
ATOM 810 N N . LEU A 1 104 ? 2.625 18.033 -2.050 1.00 87.25 104 LEU A N 1
ATOM 811 C CA . LEU A 1 104 ? 1.547 17.717 -1.119 1.00 87.25 104 LEU A CA 1
ATOM 812 C C . LEU A 1 104 ? 0.982 19.009 -0.510 1.00 87.25 104 LEU A C 1
ATOM 814 O O . LEU A 1 104 ? 1.727 19.866 -0.032 1.00 87.25 104 LEU A O 1
ATOM 818 N N . ILE A 1 105 ? -0.342 19.134 -0.495 1.00 87.31 105 ILE A N 1
ATOM 819 C CA . ILE A 1 105 ? -1.044 20.178 0.257 1.00 87.31 105 ILE A CA 1
ATOM 820 C C . ILE A 1 105 ? -1.142 19.727 1.712 1.00 87.31 105 ILE A C 1
ATOM 822 O O . ILE A 1 105 ? -1.549 18.597 1.966 1.00 87.31 105 ILE A O 1
ATOM 826 N N . ASN A 1 106 ? -0.818 20.614 2.660 1.00 84.88 106 ASN A N 1
ATOM 827 C CA . ASN A 1 106 ? -0.829 20.310 4.097 1.00 84.88 106 ASN A CA 1
ATOM 828 C C . ASN A 1 106 ? -0.031 19.028 4.404 1.00 84.88 106 ASN A C 1
ATOM 830 O O . ASN A 1 106 ? -0.558 18.065 4.954 1.00 84.88 106 ASN A O 1
ATOM 834 N N . SER A 1 107 ? 1.239 19.002 3.991 1.00 84.12 107 SER A N 1
ATOM 835 C CA . SER A 1 107 ? 2.085 17.804 4.035 1.00 84.12 107 SER A CA 1
ATOM 836 C C . SER A 1 107 ? 2.442 17.329 5.445 1.00 84.12 107 SER A C 1
ATOM 838 O O . SER A 1 107 ? 2.761 16.157 5.607 1.00 84.12 107 SER A O 1
ATOM 840 N N . GLU A 1 108 ? 2.380 18.199 6.454 1.00 86.38 108 GLU A N 1
ATOM 841 C CA . GLU A 1 108 ? 2.834 17.920 7.823 1.00 86.38 108 GLU A CA 1
ATOM 842 C C . GLU A 1 108 ? 2.196 16.651 8.428 1.00 86.38 108 GLU A C 1
ATOM 844 O O . GLU A 1 108 ? 2.955 15.728 8.714 1.00 86.38 108 GLU A O 1
ATOM 849 N N . PRO A 1 109 ? 0.857 16.479 8.493 1.00 82.94 109 PRO A N 1
ATOM 850 C CA . PRO A 1 109 ? 0.257 15.226 8.963 1.00 82.94 109 PRO A CA 1
ATOM 851 C C . PRO A 1 109 ? 0.691 13.980 8.178 1.00 82.94 109 PRO A C 1
ATOM 853 O O . PRO A 1 109 ? 0.833 12.903 8.752 1.00 82.94 109 PRO A O 1
ATOM 856 N N . SER A 1 110 ? 0.912 14.112 6.865 1.00 82.50 110 SER A N 1
ATOM 857 C CA . SER A 1 110 ? 1.336 12.986 6.018 1.00 82.50 110 SER A CA 1
ATOM 858 C C . SER A 1 110 ? 2.792 12.603 6.298 1.00 82.50 110 SER A C 1
ATOM 860 O O . SER A 1 110 ? 3.120 11.424 6.382 1.00 82.50 110 SER A O 1
ATOM 862 N N . LEU A 1 111 ? 3.659 13.598 6.498 1.00 85.75 111 LEU A N 1
ATOM 863 C CA . LEU A 1 111 ? 5.060 13.405 6.866 1.00 85.75 111 LEU A CA 1
ATOM 864 C C . LEU A 1 111 ? 5.204 12.859 8.288 1.00 85.75 111 LEU A C 1
ATOM 866 O O . LEU A 1 111 ? 6.047 12.001 8.527 1.00 85.75 111 LEU A O 1
ATOM 870 N N . GLU A 1 112 ? 4.368 13.304 9.226 1.00 88.56 112 GLU A N 1
ATOM 871 C CA . GLU A 1 112 ? 4.341 12.758 10.582 1.00 88.56 112 GLU A CA 1
ATOM 872 C C . GLU A 1 112 ? 3.918 11.285 10.608 1.00 88.56 112 GLU A C 1
ATOM 874 O O . GLU A 1 112 ? 4.461 10.505 11.396 1.00 88.56 112 GLU A O 1
ATOM 879 N N . LEU A 1 113 ? 2.953 10.903 9.764 1.00 87.06 113 LEU A N 1
ATOM 880 C CA . LEU A 1 113 ? 2.544 9.511 9.579 1.00 87.06 113 LEU A CA 1
ATOM 881 C C . LEU A 1 113 ? 3.677 8.682 8.967 1.00 87.06 113 LEU A C 1
ATOM 883 O O . LEU A 1 113 ? 4.029 7.645 9.527 1.00 87.06 113 LEU A O 1
ATOM 887 N N . LEU A 1 114 ? 4.293 9.176 7.889 1.00 85.38 114 LEU A N 1
ATOM 888 C CA . LEU A 1 114 ? 5.403 8.513 7.198 1.00 85.38 114 LEU A CA 1
ATOM 889 C C . LEU A 1 114 ? 6.626 8.318 8.109 1.00 85.38 114 LEU A C 1
ATOM 891 O O . LEU A 1 114 ? 7.249 7.260 8.110 1.00 85.38 114 LEU A O 1
ATOM 895 N N . ALA A 1 115 ? 6.949 9.318 8.931 1.00 86.69 115 ALA A N 1
ATOM 896 C CA . ALA A 1 115 ? 8.034 9.249 9.907 1.00 86.69 115 ALA A CA 1
ATOM 897 C C . ALA A 1 115 ? 7.633 8.558 11.227 1.00 86.69 115 ALA A C 1
ATOM 899 O O . ALA A 1 115 ? 8.465 8.436 12.126 1.00 86.69 115 ALA A O 1
ATOM 900 N N . ASN A 1 116 ? 6.381 8.105 11.366 1.00 87.62 116 ASN A N 1
ATOM 901 C CA . ASN A 1 116 ? 5.830 7.487 12.578 1.00 87.62 116 ASN A CA 1
ATOM 902 C C . ASN A 1 116 ? 5.994 8.345 13.858 1.00 87.62 116 ASN A C 1
ATOM 904 O O . ASN A 1 116 ? 6.186 7.831 14.966 1.00 87.62 116 ASN A O 1
ATOM 908 N N . VAL A 1 117 ? 5.907 9.668 13.714 1.00 89.56 117 VAL A N 1
ATOM 909 C CA . VAL A 1 117 ? 6.002 10.641 14.819 1.00 89.56 117 VAL A CA 1
ATOM 910 C C . VAL A 1 117 ? 4.669 11.303 15.160 1.00 89.56 117 VAL A C 1
ATOM 912 O O . VAL A 1 117 ? 4.592 12.011 16.162 1.00 89.56 117 VAL A O 1
ATOM 915 N N . SER A 1 118 ? 3.613 11.058 14.375 1.00 88.31 118 SER A N 1
ATOM 916 C CA . SER A 1 118 ? 2.289 11.623 14.650 1.00 88.31 118 SER A CA 1
ATOM 917 C C . SER A 1 118 ? 1.791 11.228 16.043 1.00 88.31 118 SER A C 1
ATOM 919 O O . SER A 1 118 ? 1.917 10.077 16.472 1.00 88.31 118 SER A O 1
ATOM 921 N N . SER A 1 119 ? 1.213 12.195 16.757 1.00 85.12 119 SER A N 1
ATOM 922 C CA . SER A 1 119 ? 0.672 12.003 18.109 1.00 85.12 119 SER A CA 1
ATOM 923 C C . SER A 1 119 ? -0.754 11.441 18.119 1.00 85.12 119 SER A C 1
ATOM 925 O O . SER A 1 119 ? -1.189 10.892 19.134 1.00 85.12 119 SER A O 1
ATOM 927 N N . THR A 1 120 ? -1.472 11.553 16.999 1.00 84.88 120 THR A N 1
ATOM 928 C CA . THR A 1 120 ? -2.896 11.212 16.888 1.00 84.88 120 THR A CA 1
ATOM 929 C C . THR A 1 120 ? -3.129 9.929 16.106 1.00 84.88 120 THR A C 1
ATOM 931 O O . THR A 1 120 ? -3.864 9.059 16.573 1.00 84.88 120 THR A O 1
ATOM 934 N N . ASN A 1 121 ? -2.471 9.780 14.958 1.00 86.94 121 ASN A N 1
ATOM 935 C CA . ASN A 1 121 ? -2.714 8.701 14.008 1.00 86.94 121 ASN A CA 1
ATOM 936 C C . ASN A 1 121 ? -1.451 7.871 13.769 1.00 86.94 121 ASN A C 1
ATOM 938 O O . ASN A 1 121 ? -0.332 8.300 14.040 1.00 86.94 121 ASN A O 1
ATOM 942 N N . MET A 1 122 ? -1.632 6.660 13.260 1.00 88.31 122 MET A N 1
ATOM 943 C CA . MET A 1 122 ? -0.549 5.824 12.761 1.00 88.31 122 MET A CA 1
ATOM 944 C C . MET A 1 122 ? -1.075 4.835 11.727 1.00 88.31 122 MET A C 1
ATOM 946 O O . MET A 1 122 ? -2.243 4.441 11.774 1.00 88.31 122 MET A O 1
ATOM 950 N N . VAL A 1 123 ? -0.195 4.394 10.832 1.00 87.94 123 VAL A N 1
ATOM 951 C CA . VAL A 1 123 ? -0.467 3.218 10.006 1.00 87.94 123 VAL A CA 1
ATOM 952 C C . VAL A 1 123 ? -0.463 1.998 10.923 1.00 87.94 123 VAL A C 1
ATOM 954 O O . VAL A 1 123 ? 0.482 1.768 11.682 1.00 87.94 123 VAL A O 1
ATOM 957 N N . GLN A 1 124 ? -1.565 1.261 10.912 1.00 86.31 124 GLN A N 1
ATOM 958 C CA . GLN A 1 124 ? -1.738 0.023 11.652 1.00 86.31 124 GLN A CA 1
ATOM 959 C C . GLN A 1 124 ? -1.906 -1.128 10.678 1.00 86.31 124 GLN A C 1
ATOM 961 O O . GLN A 1 124 ? -2.457 -0.967 9.590 1.00 86.31 124 GLN A O 1
ATOM 966 N N . GLN A 1 125 ? -1.485 -2.307 11.121 1.00 86.19 125 GLN A N 1
ATOM 967 C CA . GLN A 1 125 ? -1.670 -3.538 10.377 1.00 86.19 125 GLN A CA 1
ATOM 968 C C . GLN A 1 125 ? -2.572 -4.491 11.149 1.00 86.19 125 GLN A C 1
ATOM 970 O O . GLN A 1 125 ? -2.487 -4.612 12.373 1.00 86.19 125 GLN A O 1
ATOM 975 N N . THR A 1 126 ? -3.438 -5.183 10.423 1.00 85.81 126 THR A N 1
ATOM 976 C CA . THR A 1 126 ? -4.242 -6.280 10.958 1.00 85.81 126 THR A CA 1
ATOM 977 C C . THR A 1 126 ? -4.322 -7.404 9.939 1.00 85.81 126 THR A C 1
ATOM 979 O O . THR A 1 126 ? -4.193 -7.166 8.740 1.00 85.81 126 THR A O 1
ATOM 982 N N . ALA A 1 127 ? -4.535 -8.627 10.410 1.00 84.69 127 ALA A N 1
ATOM 983 C CA . ALA A 1 127 ? -4.705 -9.790 9.557 1.00 84.69 127 ALA A CA 1
ATOM 984 C C . ALA A 1 127 ? -6.120 -10.349 9.711 1.00 84.69 127 ALA A C 1
ATOM 986 O O . ALA A 1 127 ? -6.666 -10.389 10.815 1.00 84.69 127 ALA A O 1
ATOM 987 N N . ASP A 1 128 ? -6.722 -10.782 8.605 1.00 82.62 128 ASP A N 1
ATOM 988 C CA . ASP A 1 128 ? -7.993 -11.503 8.658 1.00 82.62 128 ASP A CA 1
ATOM 989 C C . ASP A 1 128 ? -7.810 -12.965 9.097 1.00 82.62 128 ASP A C 1
ATOM 991 O O . ASP A 1 128 ? -6.699 -13.458 9.300 1.00 82.62 128 ASP A O 1
ATOM 995 N N . SER A 1 129 ? -8.923 -13.692 9.233 1.00 82.81 129 SER A N 1
ATOM 996 C CA . SER A 1 129 ? -8.914 -15.110 9.612 1.00 82.81 129 SER A CA 1
ATOM 997 C C . SER A 1 129 ? -8.163 -16.013 8.626 1.00 82.81 129 SER A C 1
ATOM 999 O O . SER A 1 129 ? -7.874 -17.158 8.962 1.00 82.81 129 SER A O 1
ATOM 1001 N N . THR A 1 130 ? -7.881 -15.534 7.410 1.00 83.06 130 THR A N 1
ATOM 1002 C CA . THR A 1 130 ? -7.106 -16.256 6.390 1.00 83.06 130 THR A CA 1
ATOM 1003 C C . THR A 1 130 ? -5.610 -15.941 6.456 1.00 83.06 130 THR A C 1
ATOM 1005 O O . THR A 1 130 ? -4.830 -16.540 5.721 1.00 83.06 130 THR A O 1
ATOM 1008 N N . GLY A 1 131 ? -5.199 -15.030 7.347 1.00 79.44 131 GLY A N 1
ATOM 1009 C CA . GLY A 1 131 ? -3.820 -14.566 7.479 1.00 79.44 131 GLY A CA 1
ATOM 1010 C C . GLY A 1 131 ? -3.440 -13.479 6.475 1.00 79.44 131 GLY A C 1
ATOM 1011 O O . GLY A 1 131 ? -2.268 -13.113 6.399 1.00 79.44 131 GLY A O 1
ATOM 1012 N N . LYS A 1 132 ? -4.396 -12.944 5.704 1.00 80.94 132 LYS A N 1
ATOM 1013 C CA . LYS A 1 132 ? -4.121 -11.837 4.789 1.00 80.94 132 LYS A CA 1
ATOM 1014 C C . LYS A 1 132 ? -3.995 -10.545 5.591 1.00 80.94 132 LYS A C 1
ATOM 1016 O O . LYS A 1 132 ? -4.923 -10.177 6.309 1.00 80.94 132 LYS A O 1
ATOM 1021 N N . SER A 1 133 ? -2.849 -9.880 5.451 1.00 81.62 133 SER A N 1
ATOM 1022 C CA . SER A 1 133 ? -2.560 -8.605 6.106 1.00 81.62 133 SER A CA 1
ATOM 1023 C C . SER A 1 133 ? -3.173 -7.430 5.351 1.00 81.62 133 SER A C 1
ATOM 1025 O O . SER A 1 133 ? -3.248 -7.423 4.119 1.00 81.62 133 SER A O 1
ATOM 1027 N N . TYR A 1 134 ? -3.576 -6.422 6.110 1.00 84.06 134 TYR A N 1
ATOM 1028 C CA . TYR A 1 134 ? -4.091 -5.157 5.619 1.00 84.06 134 TYR A CA 1
ATOM 1029 C C . TYR A 1 134 ? -3.481 -4.016 6.409 1.00 84.06 134 TYR A C 1
ATOM 1031 O O . TYR A 1 134 ? -3.331 -4.117 7.629 1.00 84.06 134 TYR A O 1
ATOM 1039 N N . ALA A 1 135 ? -3.220 -2.923 5.707 1.00 87.56 135 ALA A N 1
ATOM 1040 C CA . ALA A 1 135 ? -2.771 -1.674 6.278 1.00 87.56 135 ALA A CA 1
ATOM 1041 C C . ALA A 1 135 ? -3.909 -0.651 6.243 1.00 87.56 135 ALA A C 1
ATOM 1043 O O . ALA A 1 135 ? -4.653 -0.548 5.260 1.00 87.56 135 ALA A O 1
ATOM 1044 N N . PHE A 1 136 ? -4.078 0.079 7.338 1.00 88.56 136 PHE A N 1
ATOM 1045 C CA . PHE A 1 136 ? -5.090 1.121 7.461 1.00 88.56 136 PHE A CA 1
ATOM 1046 C C . PHE A 1 136 ? -4.599 2.235 8.382 1.00 88.56 136 PHE A C 1
ATOM 1048 O O . PHE A 1 136 ? -3.768 2.018 9.266 1.00 88.56 136 PHE A O 1
ATOM 1055 N N . ILE A 1 137 ? -5.146 3.437 8.211 1.00 88.25 137 ILE A N 1
ATOM 1056 C CA . ILE A 1 137 ? -4.852 4.546 9.122 1.00 88.25 137 ILE A CA 1
ATOM 1057 C C . ILE A 1 137 ? -5.744 4.409 10.354 1.00 88.25 137 ILE A C 1
ATOM 1059 O O . ILE A 1 137 ? -6.969 4.449 10.254 1.00 88.25 137 ILE A O 1
ATOM 1063 N N . GLY A 1 138 ? -5.145 4.245 11.526 1.00 88.69 138 GLY A N 1
ATOM 1064 C CA . GLY A 1 138 ? -5.865 4.152 12.791 1.00 88.69 138 GLY A CA 1
ATOM 1065 C C . GLY A 1 138 ? -5.332 5.133 13.825 1.00 88.69 138 GLY A C 1
ATOM 1066 O O . GLY A 1 138 ? -4.295 5.770 13.644 1.00 88.69 138 GLY A O 1
ATOM 1067 N N . LEU A 1 139 ? -6.025 5.227 14.956 1.00 87.56 139 LEU A N 1
ATOM 1068 C CA . LEU A 1 139 ? -5.568 6.042 16.080 1.00 87.56 139 LEU A CA 1
ATOM 1069 C C . LEU A 1 139 ? -4.328 5.451 16.731 1.00 87.56 139 LEU A C 1
ATOM 1071 O O . LEU A 1 139 ? -4.254 4.248 16.972 1.00 87.56 139 LEU A O 1
ATOM 1075 N N . ARG A 1 140 ? -3.380 6.301 17.110 1.00 86.12 140 ARG A N 1
ATOM 1076 C CA . ARG A 1 140 ? -2.201 5.856 17.847 1.00 86.12 140 ARG A CA 1
ATOM 1077 C C . ARG A 1 140 ? -2.611 5.247 19.200 1.00 86.12 140 ARG A C 1
ATOM 1079 O O . ARG A 1 140 ? -3.375 5.882 19.941 1.00 86.12 140 ARG A O 1
ATOM 1086 N N . PRO A 1 141 ? -2.096 4.060 19.574 1.00 83.19 141 PRO A N 1
ATOM 1087 C CA . PRO A 1 141 ? -2.241 3.508 20.911 1.00 83.19 141 PRO A CA 1
ATOM 1088 C C . PRO A 1 141 ? -1.533 4.419 21.914 1.00 83.19 141 PRO A C 1
ATOM 1090 O O . PRO A 1 141 ? -0.311 4.433 22.041 1.00 83.19 141 PRO A O 1
ATOM 1093 N N . THR A 1 142 ? -2.318 5.223 22.617 1.00 81.81 142 THR A N 1
ATOM 1094 C CA . THR A 1 142 ? -1.872 6.036 23.749 1.00 81.81 142 THR A CA 1
ATOM 1095 C C . THR A 1 142 ? -2.521 5.499 25.017 1.00 81.81 142 THR A C 1
ATOM 1097 O O . THR A 1 142 ? -3.544 4.821 24.953 1.00 81.81 142 THR A O 1
ATOM 1100 N N . SER A 1 143 ? -1.982 5.834 26.190 1.00 80.50 143 SER A N 1
ATOM 1101 C CA . SER A 1 143 ? -2.616 5.486 27.473 1.00 80.50 143 SER A CA 1
ATOM 1102 C C . SER A 1 143 ? -4.054 6.010 27.587 1.00 80.50 143 SER A C 1
ATOM 1104 O O . SER A 1 143 ? -4.881 5.402 28.262 1.00 80.50 143 SER A O 1
ATOM 1106 N N . ARG A 1 144 ? -4.366 7.115 26.895 1.00 76.94 144 ARG A N 1
ATOM 1107 C CA . ARG A 1 144 ? -5.720 7.663 26.791 1.00 76.94 144 ARG A CA 1
ATOM 1108 C C . ARG A 1 144 ? -6.619 6.784 25.922 1.00 76.94 144 ARG A C 1
ATOM 1110 O O . ARG A 1 144 ? -7.695 6.411 26.370 1.00 76.94 144 ARG A O 1
ATOM 1117 N N . ASN A 1 145 ? -6.169 6.420 24.721 1.00 78.50 145 ASN A N 1
ATOM 1118 C CA . ASN A 1 145 ? -6.961 5.630 23.769 1.00 78.50 145 ASN A CA 1
ATOM 1119 C C . ASN A 1 145 ? -7.070 4.151 24.169 1.00 78.50 145 ASN A C 1
ATOM 1121 O O . ASN A 1 145 ? -8.015 3.478 23.774 1.00 78.50 145 ASN A O 1
ATOM 1125 N N . ALA A 1 146 ? -6.130 3.641 24.968 1.00 78.94 146 ALA A N 1
ATOM 1126 C CA . ALA A 1 146 ? -6.124 2.253 25.421 1.00 78.94 146 ALA A CA 1
ATOM 1127 C C . ALA A 1 146 ? -7.296 1.908 26.355 1.00 78.94 146 ALA A C 1
ATOM 1129 O O . ALA A 1 146 ? -7.696 0.753 26.426 1.00 78.94 146 ALA A O 1
ATOM 1130 N N . ASN A 1 147 ? -7.858 2.906 27.043 1.00 79.00 147 ASN A N 1
ATOM 1131 C CA . ASN A 1 147 ? -8.963 2.730 27.989 1.00 79.00 147 ASN A CA 1
ATOM 1132 C C . ASN A 1 147 ? -10.321 3.157 27.409 1.00 79.00 147 ASN A C 1
ATOM 1134 O O . ASN A 1 147 ? -11.280 3.330 28.160 1.00 79.00 147 ASN A O 1
ATOM 1138 N N . VAL A 1 148 ? -10.390 3.396 26.096 1.00 84.75 148 VAL A N 1
ATOM 1139 C CA . VAL A 1 148 ? -11.615 3.813 25.414 1.00 84.75 148 VAL A CA 1
ATOM 1140 C C . VAL A 1 148 ? -11.940 2.811 24.322 1.00 84.75 148 VAL A C 1
ATOM 1142 O O . VAL A 1 148 ? -11.135 2.566 23.423 1.00 84.75 148 VAL A O 1
ATOM 1145 N N . ASP A 1 149 ? -13.153 2.278 24.388 1.00 88.38 149 ASP A N 1
ATOM 1146 C CA . ASP A 1 149 ? -13.700 1.441 23.335 1.00 88.38 149 ASP A CA 1
ATOM 1147 C C . ASP A 1 149 ? -14.362 2.340 22.289 1.00 88.38 149 ASP A C 1
ATOM 1149 O O . ASP A 1 149 ? -15.196 3.189 22.617 1.00 88.38 149 ASP A O 1
ATOM 1153 N N . TYR A 1 150 ? -13.990 2.177 21.023 1.00 87.38 150 TYR A N 1
ATOM 1154 C CA . TYR A 1 150 ? -14.509 3.013 19.945 1.00 87.38 150 TYR A CA 1
ATOM 1155 C C . TYR A 1 150 ? -14.659 2.231 18.646 1.00 87.38 150 TYR A C 1
ATOM 1157 O O . TYR A 1 150 ? -13.991 1.227 18.401 1.00 87.38 150 TYR A O 1
ATOM 1165 N N . THR A 1 151 ? -15.561 2.713 17.795 1.00 90.38 151 THR A N 1
ATOM 1166 C CA . THR A 1 151 ? -15.698 2.251 16.414 1.00 90.38 151 THR A CA 1
ATOM 1167 C C . THR A 1 151 ? -15.433 3.425 15.496 1.00 90.38 151 THR A C 1
ATOM 1169 O O . THR A 1 151 ? -16.055 4.474 15.650 1.00 90.38 151 THR A O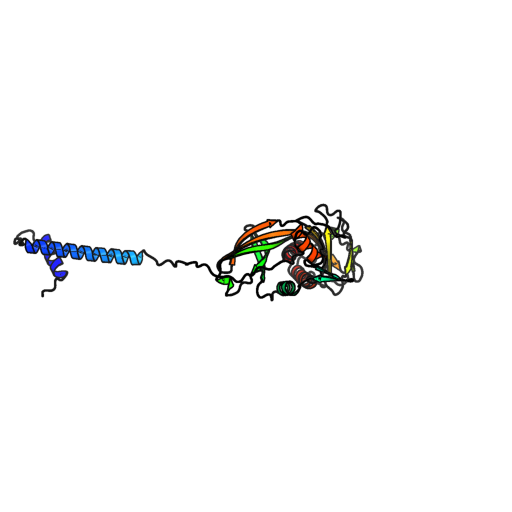 1
ATOM 1172 N N . ALA A 1 152 ? -14.520 3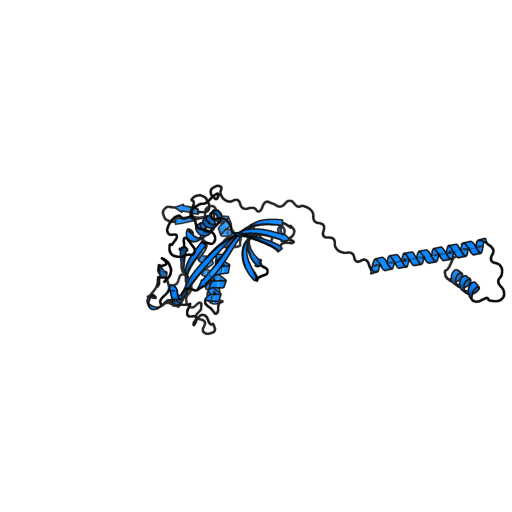.241 14.551 1.00 89.56 152 ALA A N 1
ATOM 1173 C CA . ALA A 1 152 ? -14.107 4.275 13.619 1.00 89.56 152 ALA A CA 1
ATOM 1174 C C . ALA A 1 152 ? -14.175 3.768 12.180 1.00 89.56 152 ALA A C 1
ATOM 1176 O O . ALA A 1 152 ? -14.092 2.566 11.909 1.00 89.56 152 ALA A O 1
ATOM 1177 N N . THR A 1 153 ? -14.336 4.715 11.262 1.00 90.69 153 THR A N 1
ATOM 1178 C CA . THR A 1 153 ? -14.175 4.490 9.829 1.00 90.69 153 THR A CA 1
ATOM 1179 C C . THR A 1 153 ? -12.868 5.102 9.367 1.00 90.69 153 THR A C 1
ATOM 1181 O O . THR A 1 153 ? -12.514 6.197 9.798 1.00 90.69 153 THR A O 1
ATOM 1184 N N . SER A 1 154 ? -12.173 4.409 8.481 1.00 90.00 154 SER A N 1
ATOM 1185 C CA . SER A 1 154 ? -10.921 4.863 7.893 1.00 90.00 154 SER A CA 1
ATOM 1186 C C . SER A 1 154 ? -10.841 4.420 6.437 1.00 90.00 154 SER A C 1
ATOM 1188 O O . SER A 1 154 ? -11.798 3.870 5.891 1.00 90.00 154 SER A O 1
ATOM 1190 N N . PHE A 1 155 ? -9.697 4.641 5.812 1.00 88.06 155 PHE A N 1
ATOM 1191 C CA . PHE A 1 155 ? -9.342 4.022 4.551 1.00 88.06 155 PHE A CA 1
ATOM 1192 C C . PHE A 1 155 ? -8.077 3.183 4.731 1.00 88.06 155 PHE A C 1
ATOM 1194 O O . PHE A 1 155 ? -7.273 3.399 5.643 1.00 88.06 155 PHE A O 1
ATOM 1201 N N . GLY A 1 156 ? -7.927 2.204 3.856 1.00 88.56 156 GLY A N 1
ATOM 1202 C CA . GLY A 1 156 ? -6.754 1.352 3.786 1.00 88.56 156 GLY A CA 1
ATOM 1203 C C . GLY A 1 156 ? -6.520 0.898 2.359 1.00 88.56 156 GLY A C 1
ATOM 1204 O O . GLY A 1 156 ? -7.348 1.129 1.471 1.00 88.56 156 GLY A O 1
ATOM 1205 N N . ALA A 1 157 ? -5.405 0.224 2.143 1.00 89.12 157 ALA A N 1
ATOM 1206 C CA . ALA A 1 157 ? -5.091 -0.381 0.864 1.00 89.12 157 ALA A CA 1
ATOM 1207 C C . ALA A 1 157 ? -4.673 -1.838 1.059 1.00 89.12 157 ALA A C 1
ATOM 1209 O O . ALA A 1 157 ? -4.321 -2.289 2.149 1.00 89.12 157 ALA A O 1
ATOM 1210 N N . THR A 1 158 ? -4.781 -2.611 -0.012 1.00 90.25 158 THR A N 1
ATOM 1211 C CA . THR A 1 158 ? -4.166 -3.931 -0.101 1.00 90.25 158 THR A CA 1
ATOM 1212 C C . THR A 1 158 ? -3.659 -4.127 -1.515 1.00 90.25 158 THR A C 1
ATOM 1214 O O . THR A 1 158 ? -4.422 -4.036 -2.481 1.00 90.25 158 THR A O 1
ATOM 1217 N N . SER A 1 159 ? -2.369 -4.392 -1.624 1.00 90.69 159 SER A N 1
ATOM 1218 C CA . SER A 1 159 ? -1.669 -4.611 -2.877 1.00 90.69 159 SER A CA 1
ATOM 1219 C C . SER A 1 159 ? -1.309 -6.085 -3.023 1.00 90.69 159 SER A C 1
ATOM 1221 O O . SER A 1 159 ? -1.100 -6.803 -2.045 1.00 90.69 159 SER A O 1
ATOM 1223 N N . GLN A 1 160 ? -1.286 -6.557 -4.263 1.00 92.38 160 GLN A N 1
ATOM 1224 C CA . GLN A 1 160 ? -0.834 -7.891 -4.635 1.00 92.38 160 GLN A CA 1
ATOM 1225 C C . GLN A 1 160 ? 0.096 -7.759 -5.831 1.00 92.38 160 GLN A C 1
ATOM 1227 O O . GLN A 1 160 ? -0.346 -7.342 -6.901 1.00 92.38 160 GLN A O 1
ATOM 1232 N N . CYS A 1 161 ? 1.361 -8.114 -5.642 1.00 94.06 161 CYS A N 1
ATOM 1233 C CA . CYS A 1 161 ? 2.396 -8.035 -6.658 1.00 94.06 161 CYS A CA 1
ATOM 1234 C C . CYS A 1 161 ? 2.870 -9.428 -7.069 1.00 94.06 161 CYS A C 1
ATOM 1236 O O . CYS A 1 161 ? 3.023 -10.333 -6.247 1.00 94.06 161 CYS A O 1
ATOM 1238 N N . LYS A 1 162 ? 3.141 -9.573 -8.362 1.00 94.88 162 LYS A N 1
ATOM 1239 C CA . LYS A 1 162 ? 3.855 -10.713 -8.938 1.00 94.88 162 LYS A CA 1
ATOM 1240 C C . LYS A 1 162 ? 5.157 -10.226 -9.553 1.00 94.88 162 LYS A C 1
ATOM 1242 O O . LYS A 1 162 ? 5.207 -9.107 -10.070 1.00 94.88 162 LYS A O 1
ATOM 1247 N N . VAL A 1 163 ? 6.184 -11.062 -9.511 1.00 95.38 163 VAL A N 1
ATOM 1248 C CA . VAL A 1 163 ? 7.441 -10.747 -10.185 1.00 95.38 163 VAL A CA 1
ATOM 1249 C C . VAL A 1 163 ? 7.275 -10.933 -11.690 1.00 95.38 163 VAL A C 1
ATOM 1251 O O . VAL A 1 163 ? 6.595 -11.855 -12.138 1.00 95.38 163 VAL A O 1
ATOM 1254 N N . VAL A 1 164 ? 7.839 -10.006 -12.458 1.00 96.06 164 VAL A N 1
ATOM 1255 C CA . VAL A 1 164 ? 7.782 -9.969 -13.927 1.00 96.06 164 VAL A CA 1
ATOM 1256 C C . VAL A 1 164 ? 9.120 -9.526 -14.528 1.00 96.06 164 VAL A C 1
ATOM 1258 O O . VAL A 1 164 ? 9.163 -9.017 -15.642 1.00 96.06 164 VAL A O 1
ATOM 1261 N N . THR A 1 165 ? 10.224 -9.698 -13.798 1.00 94.75 165 THR A N 1
ATOM 1262 C CA . THR A 1 165 ? 11.561 -9.243 -14.209 1.00 94.75 165 THR A CA 1
ATOM 1263 C C . THR A 1 165 ? 11.948 -9.770 -15.584 1.00 94.75 165 THR A C 1
ATOM 1265 O O . THR A 1 165 ? 12.284 -8.970 -16.448 1.00 94.75 165 THR A O 1
ATOM 1268 N N . ASN A 1 166 ? 11.792 -11.073 -15.832 1.00 94.19 166 ASN A N 1
ATOM 1269 C CA . ASN A 1 166 ? 12.130 -11.694 -17.120 1.00 94.19 166 ASN A CA 1
ATOM 1270 C C . ASN A 1 166 ? 11.267 -11.233 -18.300 1.00 94.19 166 ASN A C 1
ATOM 1272 O O . ASN A 1 166 ? 11.634 -11.441 -19.453 1.00 94.19 166 ASN A O 1
ATOM 1276 N N . HIS A 1 167 ? 10.122 -10.615 -18.021 1.00 95.00 167 HIS A N 1
ATOM 1277 C CA . HIS A 1 167 ? 9.269 -10.034 -19.049 1.00 95.00 167 HIS A CA 1
ATOM 1278 C C . HIS A 1 167 ? 9.673 -8.604 -19.404 1.00 95.00 167 HIS A C 1
ATOM 1280 O O . HIS A 1 167 ? 9.207 -8.120 -20.425 1.00 95.00 167 HIS A O 1
ATOM 1286 N N . CYS A 1 168 ? 10.494 -7.942 -18.578 1.00 95.50 168 CYS A N 1
ATOM 1287 C CA . CYS A 1 168 ? 10.792 -6.510 -18.669 1.00 95.50 168 CYS A CA 1
ATOM 1288 C C . CYS A 1 168 ? 12.279 -6.167 -18.788 1.00 95.50 168 CYS A C 1
ATOM 1290 O O . CYS A 1 168 ? 12.621 -5.155 -19.390 1.00 95.50 168 CYS A O 1
ATOM 1292 N N . ILE A 1 169 ? 13.166 -6.943 -18.169 1.00 94.25 169 ILE A N 1
ATOM 1293 C CA . ILE A 1 169 ? 14.600 -6.659 -18.103 1.00 94.25 169 ILE A CA 1
ATOM 1294 C C . ILE A 1 169 ? 15.333 -7.802 -18.792 1.00 94.25 169 ILE A C 1
ATOM 1296 O O . ILE A 1 169 ? 15.279 -8.944 -18.342 1.00 94.25 169 ILE A O 1
ATOM 1300 N N . ASN A 1 170 ? 16.039 -7.472 -19.870 1.00 91.62 170 ASN A N 1
ATOM 1301 C CA . ASN A 1 170 ? 16.965 -8.378 -20.534 1.00 91.62 170 ASN A CA 1
ATOM 1302 C C . ASN A 1 170 ? 18.397 -8.039 -20.091 1.00 91.62 170 ASN A C 1
ATOM 1304 O O . ASN A 1 170 ? 18.762 -6.864 -20.035 1.00 91.62 170 ASN A O 1
ATOM 1308 N N . GLU A 1 171 ? 19.218 -9.052 -19.809 1.00 86.94 171 GLU A N 1
ATOM 1309 C CA . GLU A 1 171 ? 20.634 -8.879 -19.462 1.00 86.94 171 GLU A CA 1
ATOM 1310 C C . GLU A 1 171 ? 21.416 -8.129 -20.551 1.00 86.94 171 GLU A C 1
ATOM 1312 O O . GLU A 1 171 ? 22.288 -7.322 -20.229 1.00 86.94 171 GLU A O 1
ATOM 1317 N N . ASP A 1 172 ? 21.051 -8.310 -21.825 1.00 89.88 172 ASP A N 1
ATOM 1318 C CA . ASP A 1 172 ? 21.652 -7.583 -22.952 1.00 89.88 172 ASP A CA 1
ATOM 1319 C C . ASP A 1 172 ? 21.383 -6.065 -22.895 1.00 89.88 172 ASP A C 1
ATOM 1321 O O . ASP A 1 172 ? 22.134 -5.275 -23.470 1.00 89.88 172 ASP A O 1
ATOM 1325 N N . GLY A 1 173 ? 20.319 -5.650 -22.197 1.00 87.94 173 GLY A N 1
ATOM 1326 C CA . GLY A 1 173 ? 19.945 -4.249 -21.976 1.00 87.94 173 GLY A CA 1
ATOM 1327 C C . GLY A 1 173 ? 20.674 -3.590 -20.801 1.00 87.94 173 GLY A C 1
ATOM 1328 O O . GLY A 1 173 ? 20.431 -2.423 -20.495 1.00 87.94 173 GLY A O 1
ATOM 1329 N N . ILE A 1 174 ? 21.563 -4.307 -20.109 1.00 91.25 174 ILE A N 1
ATOM 1330 C CA . ILE A 1 174 ? 22.297 -3.786 -18.952 1.00 91.25 174 ILE A CA 1
ATOM 1331 C C . ILE A 1 174 ? 23.641 -3.221 -19.419 1.00 91.25 174 ILE A C 1
ATOM 1333 O O . ILE A 1 174 ? 24.558 -3.957 -19.783 1.00 91.25 174 ILE A O 1
ATOM 1337 N N . SER A 1 175 ? 23.795 -1.895 -19.363 1.00 87.81 175 SER A N 1
ATOM 1338 C CA . SER A 1 175 ? 24.979 -1.207 -19.884 1.00 87.81 175 SER A CA 1
ATOM 1339 C C . SER A 1 175 ? 25.450 -0.076 -18.973 1.00 87.81 175 SER A C 1
ATOM 1341 O O . SER A 1 175 ? 24.738 0.889 -18.691 1.00 87.81 175 SER A O 1
ATOM 1343 N N . GLY A 1 176 ? 26.708 -0.166 -18.530 1.00 84.75 176 GLY A N 1
ATOM 1344 C CA . GLY A 1 176 ? 27.348 0.869 -17.719 1.00 84.75 176 GLY A CA 1
ATOM 1345 C C . GLY A 1 176 ? 26.491 1.273 -16.505 1.00 84.75 176 GLY A C 1
ATOM 1346 O O . GLY A 1 176 ? 26.190 0.417 -15.671 1.00 84.75 176 GLY A O 1
ATOM 1347 N N . PRO A 1 177 ? 26.093 2.558 -16.386 1.00 88.44 177 PRO A N 1
ATOM 1348 C CA . PRO A 1 177 ? 25.356 3.078 -15.236 1.00 88.44 177 PRO A CA 1
ATOM 1349 C C . PRO A 1 177 ? 23.827 2.901 -15.305 1.00 88.44 177 PRO A C 1
ATOM 1351 O O . PRO A 1 177 ? 23.121 3.497 -14.486 1.00 88.44 177 PRO A O 1
ATOM 1354 N N . HIS A 1 178 ? 23.295 2.156 -16.276 1.00 90.69 178 HIS A N 1
ATOM 1355 C CA . HIS A 1 178 ? 21.853 1.978 -16.449 1.00 90.69 178 HIS A CA 1
ATOM 1356 C C . HIS A 1 178 ? 21.475 0.568 -16.915 1.00 90.69 178 HIS A C 1
ATOM 1358 O O . HIS A 1 178 ? 22.329 -0.239 -17.284 1.00 90.69 178 HIS A O 1
ATOM 1364 N N . ALA A 1 179 ? 20.181 0.275 -16.838 1.00 92.94 179 ALA A N 1
ATOM 1365 C CA . ALA A 1 179 ? 19.546 -0.863 -17.476 1.00 92.94 179 ALA A CA 1
ATOM 1366 C C . ALA A 1 179 ? 18.348 -0.361 -18.283 1.00 92.94 179 ALA A C 1
ATOM 1368 O O . ALA A 1 179 ? 17.527 0.409 -17.770 1.00 92.94 179 ALA A O 1
ATOM 1369 N N . ASP A 1 180 ? 18.274 -0.798 -19.531 1.00 95.62 180 ASP A N 1
ATOM 1370 C CA . ASP A 1 180 ? 17.105 -0.621 -20.376 1.00 95.62 180 ASP A CA 1
ATOM 1371 C C . ASP A 1 180 ? 16.055 -1.662 -19.976 1.00 95.62 180 ASP A C 1
ATOM 1373 O O . ASP A 1 180 ? 16.374 -2.828 -19.725 1.00 95.62 180 ASP A O 1
ATOM 1377 N N . TYR A 1 181 ? 14.800 -1.234 -19.892 1.00 95.12 181 TYR A N 1
ATOM 1378 C CA . TYR A 1 181 ? 13.670 -2.125 -19.669 1.00 95.12 181 TYR A CA 1
ATOM 1379 C C . TYR A 1 181 ? 12.621 -1.915 -20.755 1.00 95.12 181 TYR A C 1
ATOM 1381 O O . TYR A 1 181 ? 12.343 -0.785 -21.160 1.00 95.12 181 TYR A O 1
ATOM 1389 N N . ASP A 1 182 ? 12.035 -3.016 -21.202 1.00 96.12 182 ASP A N 1
ATOM 1390 C CA . ASP A 1 182 ? 10.935 -3.071 -22.158 1.00 96.12 182 ASP A CA 1
ATOM 1391 C C . ASP A 1 182 ? 10.100 -4.309 -21.831 1.00 96.12 182 ASP A C 1
ATOM 1393 O O . ASP A 1 182 ? 10.568 -5.441 -21.972 1.00 96.12 182 ASP A O 1
ATOM 1397 N N . CYS A 1 183 ? 8.898 -4.093 -21.296 1.00 95.00 183 CYS A N 1
ATOM 1398 C CA . CYS A 1 183 ? 8.012 -5.180 -20.914 1.00 95.00 183 CYS A CA 1
ATOM 1399 C C . CYS A 1 183 ? 7.265 -5.743 -22.125 1.00 95.00 183 CYS A C 1
ATOM 1401 O O . CYS A 1 183 ? 6.642 -5.002 -22.880 1.00 95.00 183 CYS A O 1
ATOM 1403 N N . ASP A 1 184 ? 7.191 -7.072 -22.239 1.00 94.12 184 ASP A N 1
ATOM 1404 C CA . ASP A 1 184 ? 6.390 -7.751 -23.273 1.00 94.12 184 ASP A CA 1
ATOM 1405 C C . ASP A 1 184 ? 4.864 -7.554 -23.121 1.00 94.12 184 ASP A C 1
ATOM 1407 O O . ASP A 1 184 ? 4.069 -7.998 -23.958 1.00 94.12 184 ASP A O 1
ATOM 1411 N N . PHE A 1 185 ? 4.451 -6.846 -22.066 1.00 91.81 185 PHE A N 1
ATOM 1412 C CA . PHE A 1 185 ? 3.090 -6.425 -21.798 1.00 91.81 185 PHE A CA 1
ATOM 1413 C C . PHE A 1 185 ? 3.002 -4.902 -21.650 1.00 91.81 185 PHE A C 1
ATOM 1415 O O . PHE A 1 185 ? 3.682 -4.277 -20.835 1.00 91.81 185 PHE A O 1
ATOM 1422 N N . GLY A 1 186 ? 2.056 -4.317 -22.381 1.00 88.44 186 GLY A N 1
ATOM 1423 C CA . GLY A 1 186 ? 1.722 -2.904 -22.261 1.00 88.44 186 GLY A CA 1
ATOM 1424 C C . GLY A 1 186 ? 2.843 -1.941 -22.673 1.00 88.44 186 GLY A C 1
ATOM 1425 O O . GLY A 1 186 ? 3.931 -2.346 -23.063 1.00 88.44 186 GLY A O 1
ATOM 1426 N N . PRO A 1 187 ? 2.586 -0.628 -22.608 1.00 91.69 187 PRO A N 1
ATOM 1427 C CA . PRO A 1 187 ? 3.563 0.396 -22.955 1.00 91.69 187 PRO A CA 1
ATOM 1428 C C . PRO A 1 187 ? 4.438 0.732 -21.735 1.00 91.69 187 PRO A C 1
ATOM 1430 O O . PRO A 1 187 ? 4.356 1.841 -21.195 1.00 91.69 187 PRO A O 1
ATOM 1433 N N . VAL A 1 188 ? 5.237 -0.239 -21.274 1.00 93.81 188 VAL A N 1
ATOM 1434 C CA . VAL A 1 188 ? 6.172 -0.091 -20.145 1.00 93.81 188 VAL A CA 1
ATOM 1435 C C . VAL A 1 188 ? 7.601 -0.265 -20.641 1.00 93.81 188 VAL A C 1
ATOM 1437 O O . VAL A 1 188 ? 8.111 -1.375 -20.728 1.00 93.81 188 VAL A O 1
ATOM 1440 N N . GLN A 1 189 ? 8.250 0.853 -20.946 1.00 94.81 189 GLN A N 1
ATOM 1441 C CA . GLN A 1 189 ? 9.618 0.870 -21.454 1.00 94.81 189 GLN A CA 1
ATOM 1442 C C . GLN A 1 189 ? 10.364 2.111 -20.966 1.00 94.81 189 GLN A C 1
ATOM 1444 O O . GLN A 1 189 ? 9.753 3.157 -20.723 1.00 94.81 189 GLN A O 1
ATOM 1449 N N . GLY A 1 190 ? 11.685 2.016 -20.860 1.00 94.62 190 GLY A N 1
ATOM 1450 C CA . GLY A 1 190 ? 12.528 3.133 -20.466 1.00 94.62 190 GLY A CA 1
ATOM 1451 C C . GLY A 1 190 ? 13.890 2.695 -19.951 1.00 94.62 190 GLY A C 1
ATOM 1452 O O . GLY A 1 190 ? 14.390 1.625 -20.278 1.00 94.62 190 GLY A O 1
ATOM 1453 N N . ILE A 1 191 ? 14.490 3.563 -19.139 1.00 93.81 191 ILE A N 1
ATOM 1454 C CA . ILE A 1 191 ? 15.829 3.372 -18.586 1.00 93.81 191 ILE A CA 1
ATOM 1455 C C . ILE A 1 191 ? 15.761 3.564 -17.074 1.00 93.81 191 ILE A C 1
ATOM 1457 O O . ILE A 1 191 ? 15.134 4.516 -16.600 1.00 93.81 191 ILE A O 1
ATOM 1461 N N . ILE A 1 192 ? 16.416 2.686 -16.317 1.00 93.19 192 ILE A N 1
ATOM 1462 C CA . ILE A 1 192 ? 16.581 2.825 -14.868 1.00 93.19 192 ILE A CA 1
ATOM 1463 C C . ILE A 1 192 ? 18.072 2.907 -14.505 1.00 93.19 192 ILE A C 1
ATOM 1465 O O . ILE A 1 192 ? 18.876 2.127 -15.022 1.00 93.19 192 ILE A O 1
ATOM 1469 N N . PRO A 1 193 ? 18.494 3.848 -13.639 1.00 90.94 193 PRO A N 1
ATOM 1470 C CA . PRO A 1 193 ? 19.882 3.904 -13.199 1.00 90.94 193 PRO A CA 1
ATOM 1471 C C . PRO A 1 193 ? 20.241 2.689 -12.330 1.00 90.94 193 PRO A C 1
ATOM 1473 O O . PRO A 1 193 ? 19.493 2.277 -11.445 1.00 90.94 193 PRO A O 1
ATOM 1476 N N . THR A 1 194 ? 21.435 2.142 -12.550 1.00 87.19 194 THR A N 1
ATOM 1477 C CA . THR A 1 194 ? 22.006 0.994 -11.811 1.00 87.19 194 THR A CA 1
ATOM 1478 C C . THR A 1 194 ? 23.171 1.412 -10.904 1.00 87.19 194 THR A C 1
ATOM 1480 O O . THR A 1 194 ? 23.977 0.594 -10.453 1.00 87.19 194 THR A O 1
ATOM 1483 N N . THR A 1 195 ? 23.298 2.719 -10.661 1.00 79.94 195 THR A N 1
ATOM 1484 C CA . THR A 1 195 ? 24.387 3.325 -9.882 1.00 79.94 195 THR A CA 1
ATOM 1485 C C . THR A 1 195 ? 23.992 3.532 -8.415 1.00 79.94 195 THR A C 1
ATOM 1487 O O . THR A 1 195 ? 23.039 2.933 -7.941 1.00 79.94 195 THR A O 1
ATOM 1490 N N . GLN A 1 196 ? 24.765 4.324 -7.665 1.00 64.12 196 GLN A N 1
ATOM 1491 C CA . GLN A 1 196 ? 24.761 4.425 -6.194 1.00 64.12 196 GLN A CA 1
ATOM 1492 C C . GLN A 1 196 ? 23.440 4.873 -5.537 1.00 64.12 196 GLN A C 1
ATOM 1494 O O . GLN A 1 196 ? 23.394 4.977 -4.313 1.00 64.12 196 GLN A O 1
ATOM 1499 N N . VAL A 1 197 ? 22.398 5.172 -6.310 1.00 72.56 197 VAL A N 1
ATOM 1500 C CA . VAL A 1 197 ? 21.118 5.661 -5.796 1.00 72.56 197 VAL A CA 1
ATOM 1501 C C . VAL A 1 197 ? 20.052 4.622 -6.103 1.00 72.56 197 VAL A C 1
ATOM 1503 O O . VAL A 1 197 ? 19.860 4.273 -7.268 1.00 72.56 197 VAL A O 1
ATOM 1506 N N . ASP A 1 198 ? 19.371 4.153 -5.057 1.00 86.50 198 ASP A N 1
ATOM 1507 C CA . ASP A 1 198 ? 18.169 3.338 -5.204 1.00 86.50 198 ASP A CA 1
ATOM 1508 C C . ASP A 1 198 ? 17.166 4.102 -6.082 1.00 86.50 198 ASP A C 1
ATOM 1510 O O . ASP A 1 198 ? 16.946 5.303 -5.903 1.00 86.50 198 ASP A O 1
ATOM 1514 N N . ALA A 1 199 ? 16.573 3.419 -7.051 1.00 90.06 199 ALA A N 1
ATOM 1515 C CA . ALA A 1 199 ? 15.653 4.008 -8.006 1.00 90.06 199 ALA A CA 1
ATOM 1516 C C . ALA A 1 199 ? 14.451 3.097 -8.222 1.00 90.06 199 ALA A C 1
ATOM 1518 O O . ALA A 1 199 ? 14.557 1.871 -8.235 1.00 90.06 199 ALA A O 1
ATOM 1519 N N . MET A 1 200 ? 13.295 3.719 -8.416 1.00 91.50 200 MET A N 1
ATOM 1520 C CA . MET A 1 200 ? 12.058 3.038 -8.757 1.00 91.50 200 MET A CA 1
ATOM 1521 C C . MET A 1 200 ? 11.334 3.849 -9.819 1.00 91.50 200 MET A C 1
ATOM 1523 O O . MET A 1 200 ? 11.226 5.069 -9.713 1.00 91.50 200 MET A O 1
ATOM 1527 N N . VAL A 1 201 ? 10.827 3.159 -10.833 1.00 91.62 201 VAL A N 1
ATOM 1528 C CA . VAL A 1 201 ? 9.954 3.741 -11.847 1.00 91.62 201 VAL A CA 1
ATOM 1529 C C . VAL A 1 201 ? 8.611 3.038 -11.778 1.00 91.62 201 VAL A C 1
AT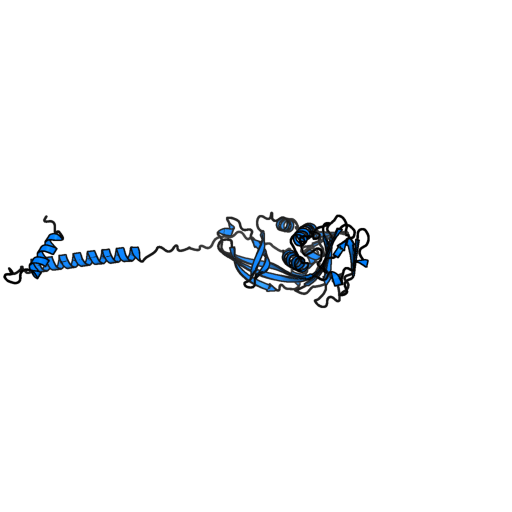OM 1531 O O . VAL A 1 201 ? 8.533 1.819 -11.924 1.00 91.62 201 VAL A O 1
ATOM 1534 N N . LEU A 1 202 ? 7.554 3.816 -11.548 1.00 91.00 202 LEU A N 1
ATOM 1535 C CA . LEU A 1 202 ? 6.181 3.329 -11.502 1.00 91.00 202 LEU A CA 1
ATOM 1536 C C . LEU A 1 202 ? 5.466 3.677 -12.806 1.00 91.00 202 LEU A C 1
ATOM 1538 O O . LEU A 1 202 ? 5.426 4.838 -13.206 1.00 91.00 202 LEU A O 1
ATOM 1542 N N . THR A 1 203 ? 4.871 2.675 -13.448 1.00 92.31 203 THR A N 1
ATOM 1543 C CA . THR A 1 203 ? 3.992 2.865 -14.608 1.00 92.31 203 THR A CA 1
ATOM 1544 C C . THR A 1 203 ? 2.600 2.360 -14.272 1.00 92.31 203 THR A C 1
ATOM 1546 O O . THR A 1 203 ? 2.423 1.178 -13.998 1.00 92.31 203 THR A O 1
ATOM 1549 N N . TYR A 1 204 ? 1.609 3.246 -14.292 1.00 91.88 204 TYR A N 1
ATOM 1550 C CA . TYR A 1 204 ? 0.220 2.922 -13.962 1.00 91.88 204 TYR A CA 1
ATOM 1551 C C . TYR A 1 204 ? -0.571 2.568 -15.221 1.00 91.88 204 TYR A C 1
ATOM 1553 O O . TYR A 1 204 ? -0.384 3.194 -16.264 1.00 91.88 204 TYR A O 1
ATOM 1561 N N . PHE A 1 205 ? -1.491 1.614 -15.116 1.00 92.25 205 PHE A N 1
ATOM 1562 C CA . PHE A 1 205 ? -2.369 1.197 -16.211 1.00 92.25 205 PHE A CA 1
ATOM 1563 C C . PHE A 1 205 ? -3.785 1.737 -16.033 1.00 92.25 205 PHE A C 1
ATOM 1565 O O . PHE A 1 205 ? -4.242 1.980 -14.915 1.00 92.25 205 PHE A O 1
ATOM 1572 N N . THR A 1 206 ? -4.489 1.909 -17.149 1.00 89.88 206 THR A N 1
ATOM 1573 C CA . THR A 1 206 ? -5.885 2.372 -17.159 1.00 89.88 206 THR A CA 1
ATOM 1574 C C . THR A 1 206 ? -6.864 1.292 -16.693 1.00 89.88 206 THR A C 1
ATOM 1576 O O . THR A 1 206 ? -7.882 1.607 -16.075 1.00 89.88 206 THR A O 1
ATOM 1579 N N . ASP A 1 207 ? -6.551 0.021 -16.956 1.00 88.94 207 ASP A N 1
ATOM 1580 C CA . ASP A 1 207 ? -7.370 -1.130 -16.592 1.00 88.94 207 ASP A CA 1
ATOM 1581 C C . ASP A 1 207 ? -6.545 -2.426 -16.435 1.00 88.94 207 ASP A C 1
ATOM 1583 O O . ASP A 1 207 ? -5.320 -2.453 -16.564 1.00 88.94 207 ASP A O 1
ATOM 1587 N N . SER A 1 208 ? -7.240 -3.533 -16.161 1.00 91.56 208 SER A N 1
ATOM 1588 C CA . SER A 1 208 ? -6.645 -4.864 -16.006 1.00 91.56 208 SER A CA 1
ATOM 1589 C C . SER A 1 208 ? -6.089 -5.474 -17.299 1.00 91.56 208 SER A C 1
ATOM 1591 O O . SER A 1 208 ? -5.475 -6.537 -17.239 1.00 91.56 208 SER A O 1
ATOM 1593 N N . SER A 1 209 ? -6.352 -4.880 -18.469 1.00 91.19 209 SER A N 1
ATOM 1594 C CA . SER A 1 209 ? -5.843 -5.371 -19.756 1.00 91.19 209 SER A CA 1
ATOM 1595 C C . SER A 1 209 ? -4.381 -4.995 -19.990 1.00 91.19 209 SER A C 1
ATOM 1597 O O . SER A 1 209 ? -3.741 -5.603 -20.845 1.00 91.19 209 SER A O 1
ATOM 1599 N N . LEU A 1 210 ? -3.864 -4.021 -19.226 1.00 91.62 210 LEU A N 1
ATOM 1600 C CA . LEU A 1 210 ? -2.486 -3.523 -19.284 1.00 91.62 210 LEU A CA 1
ATOM 1601 C C . LEU A 1 210 ? -2.100 -2.903 -20.639 1.00 91.62 210 LEU A C 1
ATOM 1603 O O . LEU A 1 210 ? -0.929 -2.630 -20.876 1.00 91.62 210 LEU A O 1
ATOM 1607 N N . LYS A 1 211 ? -3.064 -2.682 -21.543 1.00 89.19 211 LYS A N 1
ATOM 1608 C CA . LYS A 1 211 ? -2.803 -2.213 -22.914 1.00 89.19 211 LYS A CA 1
ATOM 1609 C C . LYS A 1 211 ? -2.419 -0.745 -22.994 1.00 89.19 211 LYS A C 1
ATOM 1611 O O . LYS A 1 211 ? -1.634 -0.381 -23.861 1.00 89.19 211 LYS A O 1
ATOM 1616 N N . ASP A 1 212 ? -2.967 0.069 -22.101 1.00 87.38 212 ASP A N 1
ATOM 1617 C CA . ASP A 1 212 ? -2.779 1.513 -22.091 1.00 87.38 212 ASP A CA 1
ATOM 1618 C C . ASP A 1 212 ? -2.250 1.958 -20.724 1.00 87.38 212 ASP A C 1
ATOM 1620 O O . ASP A 1 212 ? -2.737 1.519 -19.674 1.00 87.38 212 ASP A O 1
ATOM 1624 N N . ASN A 1 213 ? -1.261 2.853 -20.732 1.00 84.06 213 ASN A N 1
ATOM 1625 C CA . ASN A 1 213 ? -0.760 3.480 -19.514 1.00 84.06 213 ASN A CA 1
ATOM 1626 C C . ASN A 1 213 ? -1.493 4.796 -19.205 1.00 84.06 213 ASN A C 1
ATOM 1628 O O . ASN A 1 213 ? -2.005 5.502 -20.074 1.00 84.06 213 ASN A O 1
ATOM 1632 N N . SER A 1 214 ? -1.533 5.131 -17.921 1.00 75.00 214 SER A N 1
ATOM 1633 C CA . SER A 1 214 ? -2.050 6.382 -17.377 1.00 75.00 214 SER A CA 1
ATOM 1634 C C . SER A 1 214 ? -0.995 7.488 -17.544 1.00 75.00 214 SER A C 1
ATOM 1636 O O . SER A 1 214 ? -0.389 7.943 -16.577 1.00 75.00 214 SER A O 1
ATOM 1638 N N . SER A 1 215 ? -0.751 7.920 -18.781 1.00 62.78 215 SER A N 1
ATOM 1639 C CA . SER A 1 215 ? 0.116 9.076 -19.084 1.00 62.78 215 SER A CA 1
ATOM 1640 C C . SER A 1 215 ? -0.622 10.425 -19.013 1.00 62.78 215 SER A C 1
ATOM 1642 O O . SER A 1 215 ? -0.003 11.484 -19.102 1.00 62.78 215 SER A O 1
ATOM 1644 N N . VAL A 1 216 ? -1.947 10.401 -18.822 1.00 63.25 216 VAL A N 1
ATOM 1645 C CA . VAL A 1 216 ? -2.841 11.572 -18.798 1.00 63.25 216 VAL A CA 1
ATOM 1646 C C . VAL A 1 216 ? -3.744 11.518 -17.560 1.00 63.25 216 VAL A C 1
ATOM 1648 O O . VAL A 1 216 ? -3.911 10.465 -16.950 1.00 63.25 216 VAL A O 1
ATOM 1651 N N . LEU A 1 217 ? -4.349 12.656 -17.201 1.00 76.56 217 LEU A N 1
ATOM 1652 C CA . LEU A 1 217 ? -5.428 12.756 -16.215 1.00 76.56 217 LEU A CA 1
ATOM 1653 C C . LEU A 1 217 ? -6.598 11.835 -16.593 1.00 76.56 217 LEU A C 1
ATOM 1655 O O . LEU A 1 217 ? -7.446 12.197 -17.408 1.00 76.56 217 LEU A O 1
ATOM 1659 N N . VAL A 1 218 ? -6.647 10.653 -15.988 1.00 81.00 218 VAL A N 1
ATOM 1660 C CA . VAL A 1 218 ? -7.700 9.652 -16.199 1.00 81.00 218 VAL A CA 1
ATOM 1661 C C . VAL A 1 218 ? -8.413 9.361 -14.886 1.00 81.00 218 VAL A C 1
ATOM 1663 O O . VAL A 1 218 ? -7.865 9.600 -13.815 1.00 81.00 218 VAL A O 1
ATOM 1666 N N . SER A 1 219 ? -9.644 8.856 -14.951 1.00 85.62 219 SER A N 1
ATOM 1667 C CA . SER A 1 219 ? -10.265 8.222 -13.788 1.00 85.62 219 SER A CA 1
ATOM 1668 C C . SER A 1 219 ? -9.861 6.759 -13.779 1.00 85.62 219 SER A C 1
ATOM 1670 O O . SER A 1 219 ? -10.160 6.054 -14.742 1.00 85.62 219 SER A O 1
ATOM 1672 N N . LEU A 1 220 ? -9.255 6.288 -12.694 1.00 87.38 220 LEU A N 1
ATOM 1673 C CA . LEU A 1 220 ? -8.960 4.871 -12.533 1.00 87.38 220 LEU A CA 1
ATOM 1674 C C . LEU A 1 220 ? -10.072 4.130 -11.783 1.00 87.38 220 LEU A C 1
ATOM 1676 O O . LEU A 1 220 ? -10.695 4.688 -10.870 1.00 87.38 220 LEU A O 1
ATOM 1680 N N . PRO A 1 221 ? -10.339 2.868 -12.162 1.00 90.06 221 PRO A N 1
ATOM 1681 C CA . PRO A 1 221 ? -11.204 1.989 -11.394 1.00 90.06 221 PRO A CA 1
ATOM 1682 C C . PRO A 1 221 ? -10.507 1.514 -10.110 1.00 90.06 221 PRO A C 1
ATOM 1684 O O . PRO A 1 221 ? -9.305 1.686 -9.926 1.00 90.06 221 PRO A O 1
ATOM 1687 N N . ASN A 1 222 ? -11.281 0.878 -9.230 1.00 93.00 222 ASN A N 1
ATOM 1688 C CA . ASN A 1 222 ? -10.771 0.122 -8.089 1.00 93.00 222 ASN A CA 1
ATOM 1689 C C . ASN A 1 222 ? -10.995 -1.378 -8.347 1.00 93.00 222 ASN A C 1
ATOM 1691 O O . ASN A 1 222 ? -12.156 -1.776 -8.496 1.00 93.00 222 ASN A O 1
ATOM 1695 N N . PRO A 1 223 ? -9.956 -2.230 -8.381 1.00 94.56 223 PRO A N 1
ATOM 1696 C CA . PRO A 1 223 ? -8.531 -1.931 -8.189 1.00 94.56 223 PRO A CA 1
ATOM 1697 C C . PRO A 1 223 ? -7.884 -1.146 -9.333 1.00 94.56 223 PRO A C 1
ATOM 1699 O O . PRO A 1 223 ? -8.348 -1.214 -10.471 1.00 94.56 223 PRO A O 1
ATOM 1702 N N . TYR A 1 224 ? -6.757 -0.501 -9.023 1.00 93.44 224 TYR A N 1
ATOM 1703 C CA . TYR A 1 224 ? -5.813 0.005 -10.021 1.00 93.44 224 TYR A CA 1
ATOM 1704 C C . TYR A 1 224 ? -4.599 -0.922 -10.152 1.00 93.44 224 TYR A C 1
ATOM 1706 O O . TYR A 1 224 ? -4.343 -1.768 -9.288 1.00 93.44 224 TYR A O 1
ATOM 1714 N N . TYR A 1 225 ? -3.865 -0.780 -11.254 1.00 93.94 225 TYR A N 1
ATOM 1715 C CA . TYR A 1 225 ? -2.750 -1.650 -11.619 1.00 93.94 225 TYR A CA 1
ATOM 1716 C C . TYR A 1 225 ? -1.524 -0.812 -11.959 1.00 93.94 225 TYR A C 1
ATOM 1718 O O . TYR A 1 225 ? -1.651 0.239 -12.591 1.00 93.94 225 TYR A O 1
ATOM 1726 N N . PHE A 1 226 ? -0.341 -1.279 -11.572 1.00 93.38 226 PHE A N 1
ATOM 1727 C CA . PHE A 1 226 ? 0.915 -0.627 -11.924 1.00 93.38 226 PHE A CA 1
ATOM 1728 C C . PHE A 1 226 ? 2.071 -1.620 -12.011 1.00 93.38 226 PHE A C 1
ATOM 1730 O O . PHE A 1 226 ? 2.070 -2.651 -11.340 1.00 93.38 226 PHE A O 1
ATOM 1737 N N . THR A 1 227 ? 3.071 -1.278 -12.813 1.00 94.94 227 THR A N 1
ATOM 1738 C CA . THR A 1 227 ? 4.378 -1.933 -12.817 1.00 94.94 227 THR A CA 1
ATOM 1739 C C . THR A 1 227 ? 5.371 -1.076 -12.048 1.00 94.94 227 THR A C 1
ATOM 1741 O O . THR A 1 227 ? 5.400 0.140 -12.234 1.00 94.94 227 THR A O 1
ATOM 1744 N N . ALA A 1 228 ? 6.194 -1.703 -11.213 1.00 94.50 228 ALA A N 1
ATOM 1745 C CA . ALA A 1 228 ? 7.342 -1.085 -10.568 1.00 94.50 228 ALA A CA 1
ATOM 1746 C C . ALA A 1 228 ? 8.628 -1.706 -11.119 1.00 94.50 228 ALA A C 1
ATOM 1748 O O . ALA A 1 228 ? 8.854 -2.900 -10.936 1.00 94.50 228 ALA A O 1
ATOM 1749 N N . ILE A 1 229 ? 9.462 -0.904 -11.778 1.00 94.88 229 ILE A N 1
ATOM 1750 C CA . ILE A 1 229 ? 10.837 -1.273 -12.130 1.00 94.88 229 ILE A CA 1
ATOM 1751 C C . ILE A 1 229 ? 11.732 -0.746 -11.020 1.00 94.88 229 ILE A C 1
ATOM 1753 O O . ILE A 1 229 ? 11.703 0.452 -10.737 1.00 94.88 229 ILE A O 1
ATOM 1757 N N . VAL A 1 230 ? 12.487 -1.624 -10.371 1.00 93.75 230 VAL A N 1
ATOM 1758 C CA . VAL A 1 230 ? 13.230 -1.296 -9.153 1.00 93.75 230 VAL A CA 1
ATOM 1759 C C . VAL A 1 230 ? 14.706 -1.624 -9.331 1.00 93.75 230 VAL A C 1
ATOM 1761 O O . VAL A 1 230 ? 15.068 -2.692 -9.820 1.00 93.75 230 VAL A O 1
ATOM 1764 N N . SER A 1 231 ? 15.552 -0.693 -8.901 1.00 92.25 231 SER A N 1
ATOM 1765 C CA . SER A 1 231 ? 17.003 -0.814 -8.808 1.00 92.25 231 SER A CA 1
ATOM 1766 C C . SER A 1 231 ? 17.404 -0.442 -7.391 1.00 92.25 231 SER A C 1
ATOM 1768 O O . SER A 1 231 ? 17.239 0.703 -6.980 1.00 92.25 231 SER A O 1
ATOM 1770 N N . VAL A 1 232 ? 17.882 -1.413 -6.621 1.00 89.75 232 VAL A N 1
ATOM 1771 C CA . VAL A 1 232 ? 18.269 -1.214 -5.219 1.00 89.75 232 VAL A CA 1
ATOM 1772 C C . VAL A 1 232 ? 19.733 -1.557 -4.983 1.00 89.75 232 VAL A C 1
ATOM 1774 O O . VAL A 1 232 ? 20.387 -2.204 -5.808 1.00 89.75 232 VAL A O 1
ATOM 1777 N N . ASN A 1 233 ? 20.227 -1.067 -3.847 1.00 79.25 233 ASN A N 1
ATOM 1778 C CA . ASN A 1 233 ? 21.618 -0.978 -3.442 1.00 79.25 233 ASN A CA 1
ATOM 1779 C C . ASN A 1 233 ? 22.478 -2.185 -3.833 1.00 79.25 233 ASN A C 1
ATOM 1781 O O . ASN A 1 233 ? 22.083 -3.355 -3.792 1.00 79.25 233 ASN A O 1
ATOM 1785 N N . GLN A 1 234 ? 23.719 -1.858 -4.172 1.00 69.38 234 GLN A N 1
ATOM 1786 C CA . GLN A 1 234 ? 24.697 -2.779 -4.699 1.00 69.38 234 GLN A CA 1
ATOM 1787 C C . GLN A 1 234 ? 24.959 -3.925 -3.715 1.00 69.38 234 GLN A C 1
ATOM 1789 O O . GLN A 1 234 ? 25.281 -3.715 -2.545 1.00 69.38 234 GLN A O 1
ATOM 1794 N N . ASN A 1 235 ? 24.887 -5.156 -4.220 1.00 68.44 235 ASN A N 1
ATOM 1795 C CA . ASN A 1 235 ? 25.115 -6.412 -3.499 1.00 68.44 235 ASN A CA 1
ATOM 1796 C C . ASN A 1 235 ? 24.013 -6.866 -2.519 1.00 68.44 235 ASN A C 1
ATOM 1798 O O . ASN A 1 235 ? 24.180 -7.920 -1.893 1.00 68.44 235 ASN A O 1
ATOM 1802 N N . LEU A 1 236 ? 22.881 -6.161 -2.397 1.00 71.69 236 LEU A N 1
ATOM 1803 C CA . LEU A 1 236 ? 21.728 -6.669 -1.641 1.00 71.69 236 LEU A CA 1
ATOM 1804 C C . LEU A 1 236 ? 21.073 -7.809 -2.430 1.00 71.69 236 LEU A C 1
ATOM 1806 O O . LEU A 1 236 ? 20.522 -7.586 -3.494 1.00 71.69 236 LEU A O 1
ATOM 1810 N N . GLY A 1 237 ? 21.192 -9.050 -1.955 1.00 59.59 237 GLY A N 1
ATOM 1811 C CA . GLY A 1 237 ? 20.757 -10.248 -2.694 1.00 59.59 237 GLY A CA 1
ATOM 1812 C C . GLY A 1 237 ? 21.901 -11.085 -3.272 1.00 59.59 237 GLY A C 1
ATOM 1813 O O . GLY A 1 237 ? 21.691 -12.236 -3.629 1.00 59.59 237 GLY A O 1
ATOM 1814 N N . ARG A 1 238 ? 23.148 -10.587 -3.244 1.00 64.56 238 ARG A N 1
ATOM 1815 C CA . ARG A 1 238 ? 24.352 -11.354 -3.637 1.00 64.56 238 ARG A CA 1
ATOM 1816 C C . ARG A 1 238 ? 24.958 -12.184 -2.499 1.00 64.56 238 ARG A C 1
ATOM 1818 O O . ARG A 1 238 ? 26.129 -12.566 -2.534 1.00 64.56 238 ARG A O 1
ATOM 1825 N N . ASN A 1 239 ? 24.187 -12.452 -1.449 1.00 69.50 239 ASN A N 1
ATOM 1826 C CA . ASN A 1 239 ? 24.641 -13.328 -0.380 1.00 69.50 239 ASN A CA 1
ATOM 1827 C C . ASN A 1 239 ? 24.629 -14.772 -0.895 1.00 69.50 239 ASN A C 1
ATOM 1829 O O . ASN A 1 239 ? 23.571 -15.370 -1.004 1.00 69.50 239 ASN A O 1
ATOM 1833 N N . VAL A 1 240 ? 25.807 -15.345 -1.154 1.00 67.00 240 VAL A N 1
ATOM 1834 C CA . VAL A 1 240 ? 25.982 -16.741 -1.615 1.00 67.00 240 VAL A CA 1
ATOM 1835 C C . VAL A 1 240 ? 25.361 -17.794 -0.688 1.00 67.00 240 VAL A C 1
ATOM 1837 O O . VAL A 1 240 ? 25.217 -18.947 -1.082 1.00 67.00 240 VAL A O 1
ATOM 1840 N N . LYS A 1 241 ? 24.999 -17.426 0.547 1.00 67.06 241 LYS A N 1
ATOM 1841 C CA . LYS A 1 241 ? 24.263 -18.294 1.477 1.00 67.06 241 LYS A CA 1
ATOM 1842 C C . LYS A 1 241 ? 22.739 -18.204 1.326 1.00 67.06 241 LYS A C 1
ATOM 1844 O O . LYS A 1 241 ? 22.044 -18.841 2.110 1.00 67.06 241 LYS A O 1
ATOM 1849 N N . ARG A 1 242 ? 22.230 -17.400 0.392 1.00 71.50 242 ARG A N 1
ATOM 1850 C CA . ARG A 1 242 ? 20.802 -17.153 0.162 1.00 71.50 242 ARG A CA 1
ATOM 1851 C C . ARG A 1 242 ? 20.398 -17.485 -1.265 1.00 71.50 242 ARG A C 1
ATOM 1853 O O . ARG A 1 242 ? 21.229 -17.445 -2.171 1.00 71.50 242 ARG A O 1
ATOM 1860 N N . GLY A 1 243 ? 19.121 -17.818 -1.444 1.00 75.81 243 GLY A N 1
ATOM 1861 C CA . GLY A 1 243 ? 18.574 -18.272 -2.728 1.00 75.81 243 GLY A CA 1
ATOM 1862 C C . GLY A 1 243 ? 18.522 -17.185 -3.804 1.00 75.81 243 GLY A C 1
ATOM 1863 O O . GLY A 1 243 ? 18.678 -17.492 -4.984 1.00 75.81 243 GLY A O 1
ATOM 1864 N N . LEU A 1 244 ? 18.403 -15.920 -3.389 1.00 83.62 244 LEU A N 1
ATOM 1865 C CA . LEU A 1 244 ? 18.042 -14.805 -4.265 1.00 83.62 244 LEU A CA 1
ATOM 1866 C C . LEU A 1 244 ? 19.051 -14.534 -5.394 1.00 83.62 244 LEU A C 1
ATOM 1868 O O . LEU A 1 244 ? 18.662 -14.087 -6.463 1.00 83.62 244 LEU A O 1
ATOM 1872 N N . ILE A 1 245 ? 20.338 -14.840 -5.185 1.00 78.25 245 ILE A N 1
ATOM 1873 C CA . ILE A 1 245 ? 21.395 -14.625 -6.191 1.00 78.25 245 ILE A CA 1
ATOM 1874 C C . ILE A 1 245 ? 21.230 -15.506 -7.439 1.00 78.25 245 ILE A C 1
ATOM 1876 O O . ILE A 1 245 ? 21.749 -15.165 -8.496 1.00 78.25 245 ILE A O 1
ATOM 1880 N N . ASN A 1 246 ? 20.549 -16.646 -7.303 1.00 82.88 246 ASN A N 1
ATOM 1881 C CA . ASN A 1 246 ? 20.310 -17.595 -8.391 1.00 82.88 246 ASN A CA 1
ATOM 1882 C C . ASN A 1 246 ? 18.847 -17.567 -8.858 1.00 82.88 246 ASN A C 1
ATOM 1884 O O . ASN A 1 246 ? 18.439 -18.447 -9.618 1.00 82.88 246 ASN A O 1
ATOM 1888 N N . ASP A 1 247 ? 18.047 -16.629 -8.351 1.00 88.88 247 ASP A N 1
ATOM 1889 C CA . ASP A 1 247 ? 16.651 -16.504 -8.736 1.00 88.88 247 ASP A CA 1
ATOM 1890 C C . ASP A 1 247 ? 16.579 -15.884 -10.142 1.00 88.88 247 ASP A C 1
ATOM 1892 O O . ASP A 1 247 ? 17.116 -14.793 -10.346 1.00 88.88 247 ASP A O 1
ATOM 1896 N N . PRO A 1 248 ? 15.961 -16.562 -11.127 1.00 88.38 248 PRO A N 1
ATOM 1897 C CA . PRO A 1 248 ? 15.908 -16.066 -12.498 1.00 88.38 248 PRO A CA 1
ATOM 1898 C C . PRO A 1 248 ? 15.125 -14.758 -12.615 1.00 88.38 248 PRO A C 1
ATOM 1900 O O . PRO A 1 248 ? 15.291 -14.046 -13.595 1.00 88.38 248 PRO A O 1
ATOM 1903 N N . ASP A 1 249 ? 14.264 -14.432 -11.652 1.00 91.88 249 ASP A N 1
ATOM 1904 C CA . ASP A 1 249 ? 13.492 -13.196 -11.649 1.00 91.88 249 ASP A CA 1
ATOM 1905 C C . ASP A 1 249 ? 14.210 -12.044 -10.916 1.00 91.88 249 ASP A C 1
ATOM 1907 O O . ASP A 1 249 ? 13.597 -11.019 -10.598 1.00 91.88 249 ASP A O 1
ATOM 1911 N N . ILE A 1 250 ? 15.517 -12.181 -10.675 1.00 90.38 250 ILE A N 1
ATOM 1912 C CA . ILE A 1 250 ? 16.394 -11.132 -10.156 1.00 90.38 250 ILE A CA 1
ATOM 1913 C C . ILE A 1 250 ? 17.544 -10.910 -11.138 1.00 90.38 250 ILE A C 1
ATOM 1915 O O . ILE A 1 250 ? 18.413 -11.759 -11.315 1.00 90.38 250 ILE A O 1
ATOM 1919 N N . ALA A 1 251 ? 17.584 -9.724 -11.736 1.00 90.00 251 ALA A N 1
ATOM 1920 C CA . ALA A 1 251 ? 18.691 -9.292 -12.574 1.00 90.00 251 ALA A CA 1
ATOM 1921 C C . ALA A 1 251 ? 19.714 -8.504 -11.746 1.00 90.00 251 ALA A C 1
ATOM 1923 O O . ALA A 1 251 ? 19.431 -8.010 -10.648 1.00 90.00 251 ALA A O 1
ATOM 1924 N N . SER A 1 252 ? 20.925 -8.342 -12.278 1.00 88.19 252 SER A N 1
ATOM 1925 C CA . SER A 1 252 ? 21.942 -7.526 -11.625 1.00 88.19 252 SER A CA 1
ATOM 1926 C C . SER A 1 252 ? 22.549 -6.507 -12.568 1.00 88.19 252 SER A C 1
ATOM 1928 O O . SER A 1 252 ? 23.019 -6.841 -13.651 1.00 88.19 252 SER A O 1
ATOM 1930 N N . GLY A 1 253 ? 22.579 -5.252 -12.121 1.00 85.75 253 GLY A N 1
ATOM 1931 C CA . GLY A 1 253 ? 23.256 -4.186 -12.840 1.00 85.75 253 GLY A CA 1
ATOM 1932 C C . GLY A 1 253 ? 24.758 -4.454 -12.952 1.00 85.75 253 GLY A C 1
ATOM 1933 O O . GLY A 1 253 ? 25.361 -5.099 -12.088 1.00 85.75 253 GLY A O 1
ATOM 1934 N N . LEU A 1 254 ? 25.393 -3.886 -13.980 1.00 84.50 254 LEU A N 1
ATOM 1935 C CA . LEU A 1 254 ? 26.830 -4.054 -14.233 1.00 84.50 254 LEU A CA 1
ATOM 1936 C C . LEU A 1 254 ? 27.698 -3.621 -13.035 1.00 84.50 254 LEU A C 1
ATOM 1938 O O . LEU A 1 254 ? 28.733 -4.221 -12.750 1.00 84.50 254 LEU A O 1
ATOM 1942 N N . HIS A 1 255 ? 27.250 -2.604 -12.295 1.00 81.94 255 HIS A N 1
ATOM 1943 C CA . HIS A 1 255 ? 27.909 -2.101 -11.086 1.00 81.94 255 HIS A CA 1
ATOM 1944 C C . HIS A 1 255 ? 27.377 -2.719 -9.783 1.00 81.94 255 HIS A C 1
ATOM 1946 O O . HIS A 1 255 ? 27.691 -2.241 -8.698 1.00 81.94 255 HIS A O 1
ATOM 1952 N N . GLY A 1 256 ? 26.609 -3.806 -9.871 1.00 79.06 256 GLY A N 1
ATOM 1953 C CA . GLY A 1 256 ? 26.223 -4.628 -8.729 1.00 79.06 256 GLY A CA 1
ATOM 1954 C C . GLY A 1 256 ? 24.877 -4.305 -8.094 1.00 79.06 256 GLY A C 1
ATOM 1955 O O . GLY A 1 256 ? 24.573 -4.929 -7.078 1.00 79.06 256 GLY A O 1
ATOM 1956 N N . SER A 1 257 ? 24.084 -3.380 -8.651 1.00 87.81 257 SER A N 1
ATOM 1957 C CA . SER A 1 257 ? 22.703 -3.162 -8.198 1.00 87.81 257 SER A CA 1
ATOM 1958 C C . SER A 1 257 ? 21.858 -4.418 -8.405 1.00 87.81 257 SER A C 1
ATOM 1960 O O . SER A 1 257 ? 22.153 -5.252 -9.271 1.00 87.81 257 SER A O 1
ATOM 1962 N N . THR A 1 258 ? 20.809 -4.548 -7.604 1.00 90.06 258 THR A N 1
ATOM 1963 C CA . THR A 1 258 ? 19.821 -5.618 -7.742 1.00 90.06 258 THR A CA 1
ATOM 1964 C C . THR A 1 258 ? 18.594 -5.057 -8.436 1.00 90.06 258 THR A C 1
ATOM 1966 O O . THR A 1 258 ? 18.047 -4.040 -8.007 1.00 90.06 258 THR A O 1
ATOM 1969 N N . LEU A 1 259 ? 18.211 -5.699 -9.536 1.00 91.38 259 LEU A N 1
ATOM 1970 C CA . LEU A 1 259 ? 17.176 -5.249 -10.453 1.00 91.38 259 LEU A CA 1
ATOM 1971 C C . LEU A 1 259 ? 16.035 -6.251 -10.480 1.00 91.38 259 LEU A C 1
ATOM 1973 O O . LEU A 1 259 ? 16.253 -7.452 -10.629 1.00 91.38 259 LEU A O 1
ATOM 1977 N N . PHE A 1 260 ? 14.813 -5.752 -10.372 1.00 93.44 260 PHE A N 1
ATOM 1978 C CA . PHE A 1 260 ? 13.623 -6.573 -10.529 1.00 93.44 260 PHE A CA 1
ATOM 1979 C C . PHE A 1 260 ? 12.436 -5.724 -10.973 1.00 93.44 260 PHE A C 1
ATOM 1981 O O . PHE A 1 260 ? 12.407 -4.506 -10.783 1.00 93.44 260 PHE A O 1
ATOM 1988 N N . ALA A 1 261 ? 11.448 -6.382 -11.570 1.00 95.75 261 ALA A N 1
ATOM 1989 C CA . ALA A 1 261 ? 10.194 -5.765 -11.966 1.00 95.75 261 ALA A CA 1
ATOM 1990 C C . ALA A 1 261 ? 9.022 -6.454 -11.265 1.00 95.75 261 ALA A C 1
ATOM 1992 O O . ALA A 1 261 ? 8.949 -7.683 -11.205 1.00 95.75 261 ALA A O 1
ATOM 1993 N N . LEU A 1 262 ? 8.083 -5.658 -10.762 1.00 96.19 262 LEU A N 1
ATOM 1994 C CA . LEU A 1 262 ? 6.852 -6.133 -10.139 1.00 96.19 262 LEU A CA 1
ATOM 1995 C C . LEU A 1 262 ? 5.646 -5.630 -10.919 1.00 96.19 262 LEU A C 1
ATOM 1997 O O . LEU A 1 262 ? 5.589 -4.457 -11.265 1.00 96.19 262 LEU A O 1
ATOM 2001 N N . LEU A 1 263 ? 4.651 -6.488 -11.123 1.00 95.75 263 LEU A N 1
ATOM 2002 C CA . LEU A 1 263 ? 3.325 -6.092 -11.590 1.00 95.75 263 LEU A CA 1
ATOM 2003 C C . LEU A 1 263 ? 2.342 -6.231 -10.430 1.00 95.75 263 LEU A C 1
ATOM 2005 O O . LEU A 1 263 ? 2.109 -7.335 -9.934 1.00 95.75 263 LEU A O 1
ATOM 2009 N N . CYS A 1 264 ? 1.775 -5.106 -10.009 1.00 94.94 264 CYS A N 1
ATOM 2010 C CA . CYS A 1 264 ? 0.954 -4.981 -8.818 1.00 94.94 264 CYS A CA 1
ATOM 2011 C C . CYS A 1 264 ? -0.494 -4.602 -9.152 1.00 94.94 264 CYS A C 1
ATOM 2013 O O . CYS A 1 264 ? -0.772 -3.852 -10.089 1.00 94.94 264 CYS A O 1
ATOM 2015 N N . SER A 1 265 ? -1.424 -5.107 -8.343 1.00 94.69 265 SER A N 1
ATOM 2016 C CA . SER A 1 265 ? -2.817 -4.666 -8.287 1.00 94.69 265 SER A CA 1
ATOM 2017 C C . SER A 1 265 ? -3.137 -4.191 -6.879 1.00 94.69 265 SER A C 1
ATOM 2019 O O . SER A 1 265 ? -2.952 -4.949 -5.925 1.00 94.69 265 SER A O 1
ATOM 2021 N N . THR A 1 266 ? -3.648 -2.970 -6.753 1.00 92.88 266 THR A N 1
ATOM 2022 C CA . THR A 1 266 ? -3.961 -2.353 -5.462 1.00 92.88 266 THR A CA 1
ATOM 2023 C C . THR A 1 266 ? -5.442 -2.053 -5.361 1.00 92.88 266 THR A C 1
ATOM 2025 O O . THR A 1 266 ? -6.033 -1.392 -6.217 1.00 92.88 266 THR A O 1
ATOM 2028 N N . LYS A 1 267 ? -6.051 -2.555 -4.286 1.00 93.94 267 LYS A N 1
ATOM 2029 C CA . LYS A 1 267 ? -7.432 -2.267 -3.907 1.00 93.94 267 LYS A CA 1
ATOM 2030 C C . LYS A 1 267 ? -7.436 -1.225 -2.808 1.00 93.94 267 LYS A C 1
ATOM 2032 O O . LYS A 1 267 ? -6.850 -1.452 -1.752 1.00 93.94 267 LYS A O 1
ATOM 2037 N N . VAL A 1 268 ? -8.157 -0.135 -3.035 1.00 93.12 268 VAL A N 1
ATOM 2038 C CA . VAL A 1 268 ? -8.451 0.851 -1.991 1.00 93.12 268 VAL A CA 1
ATOM 2039 C C . VAL A 1 268 ? -9.715 0.412 -1.259 1.00 93.12 268 VAL A C 1
ATOM 2041 O O . VAL A 1 268 ? -10.677 -0.047 -1.880 1.00 93.12 268 VAL A O 1
ATOM 2044 N N . LEU A 1 269 ? -9.698 0.471 0.063 1.00 93.44 269 LEU A N 1
ATOM 2045 C CA . LEU A 1 269 ? -10.734 -0.092 0.915 1.00 93.44 269 LEU A CA 1
ATOM 2046 C C . LEU A 1 269 ? -11.281 0.976 1.858 1.00 93.44 269 LEU A C 1
ATOM 2048 O O . LEU A 1 269 ? -10.518 1.677 2.521 1.00 93.44 269 LEU A O 1
ATOM 2052 N N . ASP A 1 270 ? -12.604 1.022 1.980 1.00 92.88 270 ASP A N 1
ATOM 2053 C CA . ASP A 1 270 ? -13.290 1.717 3.058 1.00 92.88 270 ASP A CA 1
ATOM 2054 C C . ASP A 1 270 ? -13.285 0.784 4.265 1.00 92.88 270 ASP A C 1
ATOM 2056 O O . ASP A 1 270 ? -13.802 -0.337 4.219 1.00 92.88 270 ASP A O 1
ATOM 2060 N N . TRP A 1 271 ? -12.651 1.238 5.338 1.00 90.56 271 TRP A N 1
ATOM 2061 C CA . TRP A 1 271 ? -12.418 0.468 6.547 1.00 90.56 271 TRP A CA 1
ATOM 2062 C C . TRP A 1 271 ? -13.392 0.870 7.637 1.00 90.56 271 TRP A C 1
ATOM 2064 O O . TRP A 1 271 ? -13.636 2.051 7.873 1.00 90.56 271 TRP A O 1
ATOM 2074 N N . LYS A 1 272 ? -13.893 -0.119 8.371 1.00 93.50 272 LYS A N 1
ATOM 2075 C CA . LYS A 1 272 ? -14.565 0.081 9.651 1.00 93.50 272 LYS A CA 1
ATOM 2076 C C . LYS A 1 272 ? -13.959 -0.869 10.664 1.00 93.50 272 LYS A C 1
ATOM 2078 O O . LYS A 1 272 ? -13.958 -2.076 10.442 1.00 93.50 272 LYS A O 1
ATOM 2083 N N . TYR A 1 273 ? -13.475 -0.334 11.775 1.00 91.44 273 TYR A N 1
ATOM 2084 C CA . TYR A 1 273 ? -12.843 -1.129 12.818 1.00 91.44 273 TYR A CA 1
ATOM 2085 C C . TYR A 1 273 ? -13.347 -0.729 14.201 1.00 91.44 273 TYR A C 1
ATOM 2087 O O . TYR A 1 273 ? -13.744 0.414 14.438 1.00 91.44 273 TYR A O 1
ATOM 2095 N N . THR A 1 274 ? -13.334 -1.696 15.110 1.00 91.31 274 THR A N 1
ATOM 2096 C CA . THR A 1 274 ? -13.673 -1.524 16.517 1.00 91.31 274 THR A CA 1
ATOM 2097 C C . THR A 1 274 ? -12.443 -1.852 17.343 1.00 91.31 274 THR A C 1
ATOM 2099 O O . THR A 1 274 ? -11.869 -2.936 17.220 1.00 91.31 274 THR A O 1
ATOM 2102 N N . SER A 1 275 ? -12.042 -0.895 18.171 1.00 88.75 275 SER A N 1
ATOM 2103 C CA . SER A 1 275 ? -10.979 -1.054 19.152 1.00 88.75 275 SER A CA 1
ATOM 2104 C C . SER A 1 275 ? -11.607 -1.250 20.524 1.00 88.75 275 SER A C 1
ATOM 2106 O O . SER A 1 275 ? -12.428 -0.431 20.934 1.00 88.75 275 SER A O 1
ATOM 2108 N N . ILE A 1 276 ? -11.214 -2.316 21.220 1.00 87.06 276 ILE A N 1
ATOM 2109 C CA . ILE A 1 276 ? -11.591 -2.597 22.609 1.00 87.06 276 ILE A CA 1
ATOM 2110 C C . ILE A 1 276 ? -10.309 -2.772 23.420 1.00 87.06 276 ILE A C 1
ATOM 2112 O O . ILE A 1 276 ? -9.410 -3.514 23.010 1.00 87.06 276 ILE A O 1
ATOM 2116 N N . ASN A 1 277 ? -10.213 -2.084 24.561 1.00 82.38 277 ASN A N 1
ATOM 2117 C CA . ASN A 1 277 ? -9.022 -2.084 25.426 1.00 82.38 277 ASN A CA 1
ATOM 2118 C C . ASN A 1 277 ? -7.707 -1.795 24.663 1.00 82.38 277 ASN A C 1
ATOM 2120 O O . ASN A 1 277 ? -6.689 -2.458 24.865 1.00 82.38 277 ASN A O 1
ATOM 2124 N N . GLY A 1 278 ? -7.744 -0.844 23.724 1.00 78.81 278 GLY A N 1
ATOM 2125 C CA . GLY A 1 278 ? -6.575 -0.436 22.935 1.00 78.81 278 GLY A CA 1
ATOM 2126 C C . GLY A 1 278 ? -6.143 -1.402 21.831 1.00 78.81 278 GLY A C 1
ATOM 2127 O O . GLY A 1 278 ? -5.088 -1.194 21.236 1.00 78.81 278 GLY A O 1
ATOM 2128 N N . SER A 1 279 ? -6.932 -2.438 21.546 1.00 83.50 279 SER A N 1
ATOM 2129 C CA . SER A 1 279 ? -6.654 -3.412 20.487 1.00 83.50 279 SER A CA 1
ATOM 2130 C C . SER A 1 279 ? -7.824 -3.525 19.518 1.00 83.50 279 SER A C 1
ATOM 2132 O O . SER A 1 279 ? -8.982 -3.488 19.931 1.00 83.50 279 SER A O 1
ATOM 2134 N N . VAL A 1 280 ? -7.537 -3.684 18.225 1.00 87.69 280 VAL A N 1
ATOM 2135 C CA . VAL A 1 280 ? -8.578 -3.928 17.218 1.00 87.69 280 VAL A CA 1
ATOM 2136 C C . VAL A 1 280 ? -9.140 -5.334 17.411 1.00 87.69 280 VAL A C 1
ATOM 2138 O O . VAL A 1 280 ? -8.425 -6.317 17.238 1.00 87.69 280 VAL A O 1
ATOM 2141 N N . THR A 1 281 ? -10.420 -5.430 17.767 1.00 88.69 281 THR A N 1
ATOM 2142 C CA . THR A 1 281 ? -11.099 -6.709 18.043 1.00 88.69 281 THR A CA 1
ATOM 2143 C C . THR A 1 281 ? -11.989 -7.175 16.904 1.00 88.69 281 THR A C 1
ATOM 2145 O O . THR A 1 281 ? -12.221 -8.372 16.749 1.00 88.69 281 THR A O 1
ATOM 2148 N N . SER A 1 282 ? -12.484 -6.247 16.091 1.00 90.75 282 SER A N 1
ATOM 2149 C CA . SER A 1 282 ? -13.248 -6.571 14.892 1.00 90.75 282 SER A CA 1
ATOM 2150 C C . SER A 1 282 ? -13.060 -5.502 13.836 1.00 90.75 282 SER A C 1
ATOM 2152 O O . SER A 1 282 ? -12.983 -4.316 14.155 1.00 90.75 282 SER A O 1
ATOM 2154 N N . PHE A 1 283 ? -13.050 -5.914 12.576 1.00 91.62 283 PHE A N 1
ATOM 2155 C CA . PHE A 1 283 ? -13.008 -5.005 11.445 1.00 91.62 283 PHE A CA 1
ATOM 2156 C C . PHE A 1 283 ? -13.802 -5.572 10.270 1.00 91.62 283 PHE A C 1
ATOM 2158 O O . PHE A 1 283 ? -14.048 -6.773 10.170 1.00 91.62 283 PHE A O 1
ATOM 2165 N N . SER A 1 284 ? -14.220 -4.679 9.386 1.00 93.06 284 SER A N 1
ATOM 2166 C CA . SER A 1 284 ? -14.883 -4.983 8.126 1.00 93.06 284 SER A CA 1
ATOM 2167 C C . SER A 1 284 ? -14.417 -3.983 7.081 1.00 93.06 284 SER A C 1
ATOM 2169 O O . SER A 1 284 ? -14.204 -2.814 7.411 1.00 93.06 284 SER A O 1
ATOM 2171 N N . TYR A 1 285 ? -14.309 -4.418 5.832 1.00 92.12 285 TYR A N 1
ATOM 2172 C CA . TYR A 1 285 ? -13.879 -3.566 4.733 1.00 92.12 285 TYR A CA 1
ATOM 2173 C C . TYR A 1 285 ? -14.752 -3.773 3.496 1.00 92.12 285 TYR A C 1
ATOM 2175 O O . TYR A 1 285 ? -15.265 -4.866 3.248 1.00 92.12 285 TYR A O 1
ATOM 2183 N N . THR A 1 286 ? -14.887 -2.721 2.696 1.00 94.31 286 THR A N 1
ATOM 2184 C CA . THR A 1 286 ? -15.520 -2.763 1.373 1.00 94.31 286 THR A CA 1
ATOM 2185 C C . THR A 1 286 ? -14.650 -2.025 0.362 1.00 94.31 286 THR A C 1
ATOM 2187 O O . THR A 1 286 ? -13.989 -1.064 0.744 1.00 94.31 286 THR A O 1
ATOM 2190 N N . PRO A 1 287 ? -14.618 -2.424 -0.921 1.00 94.56 287 PRO A N 1
ATOM 2191 C CA . PRO A 1 287 ? -13.910 -1.655 -1.939 1.00 94.56 287 PRO A CA 1
ATOM 2192 C C . PRO A 1 287 ? -14.413 -0.209 -1.998 1.00 94.56 287 PRO A C 1
ATOM 2194 O O . PRO A 1 287 ? -15.617 0.016 -2.128 1.00 94.56 287 PRO A O 1
ATOM 2197 N N . SER A 1 288 ? -13.492 0.752 -1.925 1.00 93.69 288 SER A N 1
ATOM 2198 C CA . SER A 1 288 ? -13.810 2.169 -2.098 1.00 93.69 288 SER A CA 1
ATOM 2199 C C . SER A 1 288 ? -14.216 2.478 -3.540 1.00 93.69 288 SER A C 1
ATOM 2201 O O . SER A 1 288 ? -13.954 1.719 -4.477 1.00 93.69 288 SER A O 1
ATOM 2203 N N . ASN A 1 289 ? -14.820 3.643 -3.746 1.00 92.62 289 ASN A N 1
ATOM 2204 C CA . ASN A 1 289 ? -15.167 4.115 -5.082 1.00 92.62 289 ASN A CA 1
ATOM 2205 C C . ASN A 1 289 ? -13.938 4.618 -5.882 1.00 92.62 289 ASN A C 1
ATOM 2207 O O . ASN A 1 289 ? -12.814 4.731 -5.377 1.00 92.62 289 ASN A O 1
ATOM 2211 N N . ALA A 1 290 ? -14.172 4.964 -7.151 1.00 90.94 290 ALA A N 1
ATOM 2212 C CA . ALA A 1 290 ? -13.150 5.532 -8.033 1.00 90.94 290 ALA A CA 1
ATOM 2213 C C . ALA A 1 290 ? -12.608 6.883 -7.531 1.00 90.94 290 ALA A C 1
ATOM 2215 O O . ALA A 1 290 ? -11.439 7.179 -7.734 1.00 90.94 290 ALA A O 1
ATOM 2216 N N . SER A 1 291 ? -13.413 7.684 -6.822 1.00 90.94 291 SER A N 1
ATOM 2217 C CA . SER A 1 291 ? -12.964 8.966 -6.263 1.00 90.94 291 SER A CA 1
ATOM 2218 C C . SER A 1 291 ? -11.862 8.781 -5.227 1.00 90.94 291 SER A C 1
ATOM 2220 O O . SER A 1 291 ? -10.823 9.426 -5.332 1.00 90.94 291 SER A O 1
ATOM 2222 N N . THR A 1 292 ? -12.047 7.889 -4.253 1.00 90.06 292 THR A N 1
ATOM 2223 C CA . THR A 1 292 ? -11.007 7.573 -3.263 1.00 90.06 292 THR A CA 1
ATOM 2224 C C . THR A 1 292 ? -9.781 6.968 -3.945 1.00 90.06 292 THR A C 1
ATOM 2226 O O . THR A 1 292 ? -8.651 7.326 -3.625 1.00 90.06 292 THR A O 1
ATOM 2229 N N . THR A 1 293 ? -9.998 6.112 -4.945 1.00 91.38 293 THR A N 1
ATOM 2230 C CA . THR A 1 293 ? -8.910 5.477 -5.702 1.00 91.38 293 THR A CA 1
ATOM 2231 C C . THR A 1 293 ? -8.067 6.489 -6.471 1.00 91.38 293 THR A C 1
ATOM 2233 O O . THR A 1 293 ? -6.841 6.433 -6.421 1.00 91.38 293 THR A O 1
ATOM 2236 N N . ASN A 1 294 ? -8.710 7.467 -7.109 1.00 90.81 294 ASN A N 1
ATOM 2237 C CA . ASN A 1 294 ? -8.044 8.565 -7.802 1.00 90.81 294 ASN A CA 1
ATOM 2238 C C . ASN A 1 294 ? -7.213 9.433 -6.848 1.00 90.81 294 ASN A C 1
ATOM 2240 O O . ASN A 1 294 ? -6.154 9.906 -7.246 1.00 90.81 294 ASN A O 1
ATOM 2244 N N . ILE A 1 295 ? -7.663 9.633 -5.602 1.00 89.81 295 ILE A N 1
ATOM 2245 C CA . ILE A 1 295 ? -6.887 10.363 -4.589 1.00 89.81 295 ILE A CA 1
ATOM 2246 C C . ILE A 1 295 ? -5.633 9.572 -4.211 1.00 89.81 295 ILE A C 1
ATOM 2248 O O . ILE A 1 295 ? -4.542 10.129 -4.273 1.00 89.81 295 ILE A O 1
ATOM 2252 N N . VAL A 1 296 ? -5.787 8.292 -3.852 1.00 89.12 296 VAL A N 1
ATOM 2253 C CA . VAL A 1 296 ? -4.679 7.432 -3.397 1.00 89.12 296 VAL A CA 1
ATOM 2254 C C . VAL A 1 296 ? -3.644 7.239 -4.501 1.00 89.12 296 VAL A C 1
ATOM 2256 O O . VAL A 1 296 ? -2.474 7.579 -4.310 1.00 89.12 296 VAL A O 1
ATOM 2259 N N . MET A 1 297 ? -4.073 6.768 -5.678 1.00 88.94 297 MET A N 1
ATOM 2260 C CA . MET A 1 297 ? -3.165 6.611 -6.814 1.00 88.94 297 MET A CA 1
ATOM 2261 C C . MET A 1 297 ? -2.566 7.963 -7.185 1.00 88.94 297 MET A C 1
ATOM 2263 O O . MET A 1 297 ? -1.360 8.062 -7.349 1.00 88.94 297 MET A O 1
ATOM 2267 N N . GLY A 1 298 ? -3.377 9.022 -7.247 1.00 87.75 298 GLY A N 1
ATOM 2268 C CA . GLY A 1 298 ? -2.910 10.359 -7.583 1.00 87.75 298 GLY A CA 1
ATOM 2269 C C . GLY A 1 298 ? -1.756 10.825 -6.711 1.00 87.75 298 GLY A C 1
ATOM 2270 O O . GLY A 1 298 ? -0.728 11.268 -7.221 1.00 87.75 298 GLY A O 1
ATOM 2271 N N . THR A 1 299 ? -1.891 10.667 -5.394 1.00 86.69 299 THR A N 1
ATOM 2272 C CA . THR A 1 299 ? -0.790 10.951 -4.474 1.00 86.69 299 THR A CA 1
ATOM 2273 C C . THR A 1 299 ? 0.424 10.073 -4.754 1.00 86.69 299 THR A C 1
ATOM 2275 O O . THR A 1 299 ? 1.516 10.612 -4.842 1.00 86.69 299 THR A O 1
ATOM 2278 N N . GLN A 1 300 ? 0.252 8.770 -4.982 1.00 86.56 300 GLN A N 1
ATOM 2279 C CA . GLN A 1 300 ? 1.354 7.842 -5.258 1.00 86.56 300 GLN A CA 1
ATOM 2280 C C . GLN A 1 300 ? 2.070 8.118 -6.597 1.00 86.56 300 GLN A C 1
ATOM 2282 O O . GLN A 1 300 ? 3.277 7.941 -6.706 1.00 86.56 300 GLN A O 1
ATOM 2287 N N . GLY A 1 301 ? 1.336 8.522 -7.635 1.00 86.19 301 GLY A N 1
ATOM 2288 C CA . GLY A 1 301 ? 1.850 8.673 -8.997 1.00 86.19 301 GLY A CA 1
ATOM 2289 C C . GLY A 1 301 ? 2.406 10.056 -9.321 1.00 86.19 301 GLY A C 1
ATOM 2290 O O . GLY A 1 301 ? 3.222 10.179 -10.229 1.00 86.19 301 GLY A O 1
ATOM 2291 N N . TYR A 1 302 ? 1.984 11.094 -8.593 1.00 86.50 302 TYR A N 1
ATOM 2292 C CA . TYR A 1 302 ? 2.387 12.480 -8.856 1.00 86.50 302 TYR A CA 1
ATOM 2293 C C . TYR A 1 302 ? 3.234 13.104 -7.741 1.00 86.50 302 TYR A C 1
ATOM 2295 O O . TYR A 1 302 ? 3.516 14.299 -7.802 1.00 86.50 302 TYR A O 1
ATOM 2303 N N . THR A 1 303 ? 3.641 12.354 -6.715 1.00 83.69 303 THR A N 1
ATOM 2304 C CA . THR A 1 303 ? 4.572 12.848 -5.692 1.00 83.69 303 THR A CA 1
ATOM 2305 C C . THR A 1 303 ? 5.695 11.855 -5.423 1.00 83.69 303 THR A C 1
ATOM 2307 O O . THR A 1 303 ? 5.517 10.661 -5.612 1.00 83.69 303 THR A O 1
ATOM 2310 N N . HIS A 1 304 ? 6.831 12.366 -4.944 1.00 84.06 304 HIS A N 1
ATOM 2311 C CA . HIS A 1 304 ? 8.035 11.584 -4.627 1.00 84.06 304 HIS A CA 1
ATOM 2312 C C . HIS A 1 304 ? 8.389 11.623 -3.132 1.00 84.06 304 HIS A C 1
ATOM 2314 O O . HIS A 1 304 ? 9.495 11.277 -2.725 1.00 84.06 304 HIS A O 1
ATOM 2320 N N . VAL A 1 305 ? 7.472 12.111 -2.288 1.00 82.81 305 VAL A N 1
ATOM 2321 C CA . VAL A 1 305 ? 7.729 12.335 -0.854 1.00 82.81 305 VAL A CA 1
ATOM 2322 C C . VAL A 1 305 ? 8.004 11.026 -0.101 1.00 82.81 305 VAL A C 1
ATOM 2324 O O . VAL A 1 305 ? 8.784 11.026 0.849 1.00 82.81 305 VAL A O 1
ATOM 2327 N N . GLY A 1 306 ? 7.386 9.920 -0.524 1.00 81.50 306 GLY A N 1
ATOM 2328 C CA . GLY A 1 306 ? 7.549 8.599 0.091 1.00 81.50 306 GLY A CA 1
ATOM 2329 C C . GLY A 1 306 ? 8.660 7.739 -0.515 1.00 81.50 306 GLY A C 1
ATOM 2330 O O . GLY A 1 306 ? 9.030 6.732 0.086 1.00 81.50 306 GLY A O 1
ATOM 2331 N N . ASP A 1 307 ? 9.209 8.117 -1.672 1.00 85.25 307 ASP A N 1
ATOM 2332 C CA . ASP A 1 307 ? 10.042 7.229 -2.493 1.00 85.25 307 ASP A CA 1
ATOM 2333 C C . ASP A 1 307 ? 11.286 6.747 -1.752 1.00 85.25 307 ASP A C 1
ATOM 2335 O O . ASP A 1 307 ? 11.612 5.565 -1.803 1.00 85.25 307 ASP A O 1
ATOM 2339 N N . SER A 1 308 ? 11.953 7.628 -1.002 1.00 85.31 308 SER A N 1
ATOM 2340 C CA . SER A 1 308 ? 13.139 7.268 -0.219 1.00 85.31 308 SER A CA 1
ATOM 2341 C C . SER A 1 308 ? 12.834 6.236 0.869 1.00 85.31 308 SER A C 1
ATOM 2343 O O . SER A 1 308 ? 13.619 5.309 1.065 1.00 85.31 308 SER A O 1
ATOM 2345 N N . TYR A 1 309 ? 11.684 6.356 1.540 1.00 85.44 309 TYR A N 1
ATOM 2346 C CA . TYR A 1 309 ? 11.238 5.391 2.542 1.00 85.44 309 TYR A CA 1
ATOM 2347 C C . TYR A 1 309 ? 10.912 4.053 1.887 1.00 85.44 309 TYR A C 1
ATOM 2349 O O . TYR A 1 309 ? 11.411 3.028 2.344 1.00 85.44 309 TYR A O 1
ATOM 2357 N N . VAL A 1 310 ? 10.134 4.063 0.799 1.00 86.50 310 VAL A N 1
ATOM 2358 C CA . VAL A 1 310 ? 9.753 2.849 0.060 1.00 86.50 310 VAL A CA 1
ATOM 2359 C C . VAL A 1 310 ? 10.987 2.130 -0.478 1.00 86.50 310 VAL A C 1
ATOM 2361 O O . VAL A 1 310 ? 11.109 0.921 -0.296 1.00 86.50 310 VAL A O 1
ATOM 2364 N N . LEU A 1 311 ? 11.929 2.852 -1.084 1.00 88.50 311 LEU A N 1
ATOM 2365 C CA . LEU A 1 311 ? 13.163 2.295 -1.638 1.00 88.50 311 LEU A CA 1
ATOM 2366 C C . LEU A 1 311 ? 14.078 1.719 -0.561 1.00 88.50 311 LEU A C 1
ATOM 2368 O O . LEU A 1 311 ? 14.514 0.576 -0.681 1.00 88.50 311 LEU A O 1
ATOM 2372 N N . GLN A 1 312 ? 14.311 2.459 0.526 1.00 87.00 312 GLN A N 1
ATOM 2373 C CA . GLN A 1 312 ? 15.139 1.970 1.625 1.00 87.00 312 GLN A CA 1
ATOM 2374 C C . GLN A 1 312 ? 14.546 0.709 2.251 1.00 87.00 312 GLN A C 1
ATOM 2376 O O . GLN A 1 312 ? 15.276 -0.218 2.612 1.00 87.00 312 GLN A O 1
ATOM 2381 N N . GLN A 1 313 ? 13.220 0.656 2.359 1.00 85.88 313 GLN A N 1
ATOM 2382 C CA . GLN A 1 313 ? 12.562 -0.523 2.877 1.00 85.88 313 GLN A CA 1
ATOM 2383 C C . GLN A 1 313 ? 12.609 -1.690 1.882 1.00 85.88 313 GLN A C 1
ATOM 2385 O O . GLN A 1 313 ? 12.916 -2.822 2.257 1.00 85.88 313 GLN A O 1
ATOM 2390 N N . THR A 1 314 ? 12.401 -1.418 0.600 1.00 88.62 314 THR A N 1
ATOM 2391 C CA . THR A 1 314 ? 12.520 -2.416 -0.470 1.00 88.62 314 THR A CA 1
ATOM 2392 C C . THR A 1 314 ? 13.922 -3.036 -0.503 1.00 88.62 314 THR A C 1
ATOM 2394 O O . THR A 1 314 ? 14.057 -4.253 -0.605 1.00 88.62 314 THR A O 1
ATOM 2397 N N . SER A 1 315 ? 14.967 -2.231 -0.297 1.00 87.94 315 SER A N 1
ATOM 2398 C CA . SER A 1 315 ? 16.343 -2.696 -0.091 1.00 87.94 315 SER A CA 1
ATOM 2399 C C . SER A 1 315 ? 16.451 -3.705 1.067 1.00 87.94 315 SER A C 1
ATOM 2401 O O . SER A 1 315 ? 17.100 -4.747 0.936 1.00 87.94 315 SER A O 1
ATOM 2403 N N . LEU A 1 316 ? 15.784 -3.450 2.197 1.00 87.25 316 LEU A N 1
ATOM 2404 C CA . LEU A 1 316 ? 15.747 -4.387 3.325 1.00 87.25 316 LEU A CA 1
ATOM 2405 C C . LEU A 1 316 ? 14.961 -5.667 3.007 1.00 87.25 316 LEU A C 1
ATOM 2407 O O . LEU A 1 316 ? 15.393 -6.738 3.427 1.00 87.25 316 LEU A O 1
ATOM 2411 N N . ASP A 1 317 ? 13.875 -5.591 2.238 1.00 88.06 317 ASP A N 1
ATOM 2412 C CA . ASP A 1 317 ? 13.095 -6.772 1.835 1.00 88.06 317 ASP A CA 1
ATOM 2413 C C . ASP A 1 317 ? 13.907 -7.692 0.926 1.00 88.06 317 ASP A C 1
ATOM 2415 O O . ASP A 1 317 ? 13.966 -8.900 1.154 1.00 88.06 317 ASP A O 1
ATOM 2419 N N . VAL A 1 318 ? 14.615 -7.115 -0.047 1.00 88.38 318 VAL A N 1
ATOM 2420 C CA . VAL A 1 318 ? 15.578 -7.838 -0.887 1.00 88.38 318 VAL A CA 1
ATOM 2421 C C . VAL A 1 318 ? 16.668 -8.474 -0.027 1.00 88.38 318 VAL A C 1
ATOM 2423 O O . VAL A 1 318 ? 17.022 -9.634 -0.222 1.00 88.38 318 VAL A O 1
ATOM 2426 N N . TRP A 1 319 ? 17.181 -7.756 0.976 1.00 85.56 319 TRP A N 1
ATOM 2427 C CA . TRP A 1 319 ? 18.175 -8.315 1.891 1.00 85.56 319 TRP A CA 1
ATOM 2428 C C . TRP A 1 319 ? 17.628 -9.439 2.778 1.00 85.56 319 TRP A C 1
ATOM 2430 O O . TRP A 1 319 ? 18.415 -10.279 3.209 1.00 85.56 319 TRP A O 1
ATOM 2440 N N . GLN A 1 320 ? 16.327 -9.473 3.085 1.00 86.81 320 GLN A N 1
ATOM 2441 C CA . GLN A 1 320 ? 15.683 -10.467 3.960 1.00 86.81 320 GLN A CA 1
ATOM 2442 C C . GLN A 1 320 ? 15.093 -11.670 3.218 1.00 86.81 320 GLN A C 1
ATOM 2444 O O . GLN A 1 320 ? 14.879 -12.699 3.852 1.00 86.81 320 GLN A O 1
ATOM 2449 N N . SER A 1 321 ? 14.903 -11.566 1.907 1.00 89.06 321 SER A N 1
ATOM 2450 C CA . SER A 1 321 ? 14.271 -12.603 1.092 1.00 89.06 321 SER A CA 1
ATOM 2451 C C . SER A 1 321 ? 15.273 -13.624 0.549 1.00 89.06 321 SER A C 1
ATOM 2453 O O . SER A 1 321 ? 16.457 -13.326 0.359 1.00 89.06 321 SER A O 1
ATOM 2455 N N . ASP A 1 322 ? 14.777 -14.827 0.276 1.00 89.19 322 ASP A N 1
ATOM 2456 C CA . ASP A 1 322 ? 15.483 -15.906 -0.412 1.00 89.19 322 ASP A CA 1
ATOM 2457 C C . ASP A 1 322 ? 14.957 -16.138 -1.837 1.00 89.19 322 ASP A C 1
ATOM 2459 O O . ASP A 1 322 ? 15.653 -16.772 -2.629 1.00 89.19 322 ASP A O 1
ATOM 2463 N N . THR A 1 323 ? 13.776 -15.609 -2.185 1.00 91.12 323 THR A N 1
ATOM 2464 C CA . THR A 1 323 ? 13.193 -15.682 -3.541 1.00 91.12 323 THR A CA 1
ATOM 2465 C C . THR A 1 323 ? 12.637 -14.337 -4.004 1.00 91.12 323 THR A C 1
ATOM 2467 O O . THR A 1 323 ? 12.242 -13.498 -3.191 1.00 91.12 323 THR A O 1
ATOM 2470 N N . ALA A 1 324 ? 12.538 -14.131 -5.317 1.00 90.69 324 ALA A N 1
ATOM 2471 C CA . ALA A 1 324 ? 11.944 -12.926 -5.887 1.00 90.69 324 ALA A CA 1
ATOM 2472 C C . ALA A 1 324 ? 10.466 -12.778 -5.488 1.00 90.69 324 ALA A C 1
ATOM 2474 O O . ALA A 1 324 ? 9.973 -11.672 -5.262 1.00 90.69 324 ALA A O 1
ATOM 2475 N N . GLN A 1 325 ? 9.750 -13.896 -5.337 1.00 91.88 325 GLN A N 1
ATOM 2476 C CA . GLN A 1 325 ? 8.356 -13.872 -4.899 1.00 91.88 325 GLN A CA 1
ATOM 2477 C C . GLN A 1 325 ? 8.211 -13.416 -3.439 1.00 91.88 325 GLN A C 1
ATOM 2479 O O . GLN A 1 325 ? 7.238 -12.740 -3.109 1.00 91.88 325 GLN A O 1
ATOM 2484 N N . GLU A 1 326 ? 9.165 -13.733 -2.561 1.00 91.31 326 GLU A N 1
ATOM 2485 C CA . GLU A 1 326 ? 9.197 -13.186 -1.197 1.00 91.31 326 GLU A CA 1
ATOM 2486 C C . GLU A 1 326 ? 9.426 -11.671 -1.194 1.00 91.31 326 GLU A C 1
ATOM 2488 O O . GLU A 1 326 ? 8.760 -10.963 -0.430 1.00 91.31 326 GLU A O 1
ATOM 2493 N N . VAL A 1 327 ? 10.269 -11.165 -2.103 1.00 90.75 327 VAL A N 1
ATOM 2494 C CA . VAL A 1 327 ? 10.419 -9.719 -2.331 1.00 90.75 327 VAL A CA 1
ATOM 2495 C C . VAL A 1 327 ? 9.078 -9.127 -2.759 1.00 90.75 327 VAL A C 1
ATOM 2497 O O . VAL A 1 327 ? 8.583 -8.216 -2.103 1.00 90.75 327 VAL A O 1
ATOM 2500 N N . ALA A 1 328 ? 8.425 -9.692 -3.780 1.00 91.19 328 ALA A N 1
ATOM 2501 C CA . ALA A 1 328 ? 7.124 -9.217 -4.254 1.00 91.19 328 ALA A CA 1
ATOM 2502 C C . ALA A 1 328 ? 6.048 -9.224 -3.157 1.00 91.19 328 ALA A C 1
ATOM 2504 O O . ALA A 1 328 ? 5.276 -8.270 -3.047 1.00 91.19 328 ALA A O 1
ATOM 2505 N N . ASN A 1 329 ? 5.999 -10.265 -2.324 1.00 89.75 329 ASN A N 1
ATOM 2506 C CA . ASN A 1 329 ? 5.058 -10.357 -1.207 1.00 89.75 329 ASN A CA 1
ATOM 2507 C C . ASN A 1 329 ? 5.337 -9.280 -0.145 1.00 89.75 329 ASN A C 1
ATOM 2509 O O . ASN A 1 329 ? 4.406 -8.652 0.360 1.00 89.75 329 ASN A O 1
ATOM 2513 N N . SER A 1 330 ? 6.609 -9.026 0.162 1.00 87.31 330 SER A N 1
ATOM 2514 C CA . SER A 1 330 ? 7.016 -7.997 1.127 1.00 87.31 330 SER A CA 1
ATOM 2515 C C . SER A 1 330 ? 6.715 -6.588 0.604 1.00 87.31 330 SER A C 1
ATOM 2517 O O . SER A 1 330 ? 6.081 -5.791 1.299 1.00 87.31 330 SER A O 1
ATOM 2519 N N . THR A 1 331 ? 7.033 -6.313 -0.665 1.00 82.88 331 THR A N 1
ATOM 2520 C CA . THR A 1 331 ? 6.698 -5.049 -1.338 1.00 82.88 331 THR A CA 1
ATOM 2521 C C . THR A 1 331 ? 5.184 -4.856 -1.486 1.00 82.88 331 THR A C 1
ATOM 2523 O O . THR A 1 331 ? 4.693 -3.732 -1.390 1.00 82.88 331 THR A O 1
ATOM 2526 N N . SER A 1 332 ? 4.407 -5.933 -1.654 1.00 81.88 332 SER A N 1
ATOM 2527 C CA . SER A 1 332 ? 2.933 -5.877 -1.659 1.00 81.88 332 SER A CA 1
ATOM 2528 C C . SER A 1 332 ? 2.377 -5.370 -0.329 1.00 81.88 332 SER A C 1
ATOM 2530 O O . SER A 1 332 ? 1.490 -4.518 -0.304 1.00 81.88 332 SER A O 1
ATOM 2532 N N . ASN A 1 333 ? 2.919 -5.852 0.789 1.00 74.50 333 ASN A N 1
ATOM 2533 C CA . ASN A 1 333 ? 2.489 -5.385 2.105 1.00 74.50 333 ASN A CA 1
ATOM 2534 C C . ASN A 1 333 ? 2.800 -3.893 2.286 1.00 74.50 333 ASN A C 1
ATOM 2536 O O . ASN A 1 333 ? 1.944 -3.159 2.761 1.00 74.50 333 ASN A O 1
ATOM 2540 N N . ARG A 1 334 ? 3.961 -3.421 1.814 1.00 72.62 334 ARG A N 1
ATOM 2541 C CA . ARG A 1 334 ? 4.377 -2.017 1.983 1.00 72.62 334 ARG A CA 1
ATOM 2542 C C . ARG A 1 334 ? 3.764 -1.027 1.016 1.00 72.62 334 ARG A C 1
ATOM 2544 O O . ARG A 1 334 ? 3.514 0.100 1.392 1.00 72.62 334 ARG A O 1
ATOM 2551 N N . SER A 1 335 ? 3.474 -1.438 -0.211 1.00 58.94 335 SER A N 1
ATOM 2552 C CA . SER A 1 335 ? 2.687 -0.617 -1.145 1.00 58.94 335 SER A CA 1
ATOM 2553 C C . SER A 1 335 ? 1.228 -0.449 -0.700 1.00 58.94 335 SER A C 1
ATOM 2555 O O . SER A 1 335 ? 0.453 0.216 -1.381 1.00 58.94 335 SER A O 1
ATOM 2557 N N . SER A 1 336 ? 0.841 -1.098 0.402 1.00 54.84 336 SER A N 1
ATOM 2558 C CA . SER A 1 336 ? -0.444 -0.916 1.070 1.00 54.84 336 SER A CA 1
ATOM 2559 C C . SER A 1 336 ? -0.367 0.022 2.285 1.00 54.84 336 SER A C 1
ATOM 2561 O O . SER A 1 336 ? -1.417 0.518 2.693 1.00 54.84 336 SER A O 1
ATOM 2563 N N . ASP A 1 337 ? 0.830 0.211 2.862 1.00 44.84 337 ASP A N 1
ATOM 2564 C CA . ASP A 1 337 ? 1.124 1.058 4.034 1.00 44.84 337 ASP A CA 1
ATOM 2565 C C . ASP A 1 337 ? 1.335 2.528 3.622 1.00 44.84 337 ASP A C 1
ATOM 2567 O O . ASP A 1 337 ? 0.898 3.415 4.394 1.00 44.84 337 ASP A O 1
#

Sequence (337 aa):
MSNASLSALWSCITYFFTSKRKRAPMTRPVTFMTWMLALSSLLSMLVFATDTWLHFVTKTVPLTQFAPTTFDDASFRFNENCTNINSTFKGGCTLNSAAANTFLINSEPSLELLANVSSTNMVQQTADSTGKSYAFIGLRPTSRNANVDYTATSFGATSQCKVVTNHCINEDGISGPHADYDCDFGPVQGIIPTTQVDAMVLTYFTDSSLKDNSSVLVSLPNPYYFTAIVSVNQNLGRNVKRGLINDPDIASGLHGSTLFALLCSTKVLDWKYTSINGSVTSFSYTPSNASTTNIVMGTQGYTHVGDSYVLQQTSLDVWQSDTAQEVANSTSNRSSD

Secondary structure (DSSP, 8-state):
-----HHHHHHHHHHHHH--S------HHHHHHHHHHHHHHHHHHHHHHHHHHHHHH------------PPP--PPPPPGGGSS--SS--BTTTEEEETTEEEETTHHHHHHHHTT--SSEEEEEEE-TT--EEEEEEE---TTGGG--EEEEEEEEEEEEEE-HHHHEEEEEEETTEEEEE-SSSS-EEEEE-SSS-EEEEEEESSTT--SB--SS-PPPSSEEEEEEEEE-TTTT--TTSGGGG-TT-EE-TTS-EEEEEEEEEEEEEEEEEEETTEEEEEEEEE--HHHHHHHHHHHHH--TTHHHHHHHHHHHHHH-SSHHHHHHHHHHHTT-

Organism: NCBI:txid2594811

pLDDT: mean 83.83, std 10.5, range [34.47, 96.19]

Foldseek 3Di:
DDDPDPVVLVVVVCCVPPDPDDDDDDDPVRVVVSVVVVVVVVVVVVVVVVVVVCVVPDDDDDDDDDDDDDDDPLDDDWFPQLPPDFWLDDDRTQWHDDPPAIDGDPCVVVVCQLVVNDQFKHWDWDADPVRAIWTWIDTDQDPVVLADKDKDKTKFKFKAKDWQQVQWFDPVQFDDQWGWTDGPAAGDTDIDGQDADKDKDKWWAQDPRNHYTPPDTGQHFFWTKIKIKTWAHFCLQVPPVFQSVVAPQWDAHPRRTIITMMIMIMFMWTKMFIDDSSHTPDIDIDGDGSSVNSHLSSCVVRDCPCVVVLRVVLSVQSNVDRYVVSSSVSSSRVSGD

Radius of gyration: 37.74 Å; chains: 1; bounding box: 74×74×108 Å